Protein AF-A0AAD1DC72-F1 (afdb_monomer)

Organism: Helicobacter pylori (NCBI:txid210)

Solvent-accessible surface area (backbone atoms only — not comparable to full-atom values): 17131 Å² total; per-residue (Å²): 132,67,67,71,58,66,76,65,56,56,47,54,34,38,34,21,62,34,63,67,56,42,53,51,56,57,68,73,48,76,92,75,86,78,77,54,66,43,28,44,69,59,45,54,65,66,39,38,43,56,87,93,45,41,77,58,51,72,72,56,49,53,51,52,47,54,52,43,51,52,54,47,50,72,75,40,48,84,73,45,66,87,63,53,75,74,47,99,43,75,63,37,46,51,55,50,48,51,53,51,49,53,52,41,45,50,30,29,35,58,69,48,59,76,79,62,50,70,78,37,82,92,35,63,92,40,52,72,46,50,54,51,51,50,54,52,50,55,52,39,53,50,53,31,55,78,72,39,37,38,56,73,62,71,60,69,83,64,43,72,44,65,75,67,55,74,63,39,58,31,35,43,37,40,53,64,89,82,79,46,54,44,56,50,56,54,49,58,60,45,40,76,77,41,52,38,36,38,34,38,71,34,34,95,85,52,48,81,79,49,50,88,55,79,58,93,75,62,62,47,22,37,36,34,26,36,62,78,80,55,40,80,75,45,79,45,76,60,83,76,85,80,83,84,86,86,83,89,67,98,45,70,70,57,47,52,51,51,51,54,51,52,50,51,62,42,48,78,67,75,46,65,71,87,79,61,85,87,87,68,98,46,77,85,71,60,91,122

Sequence (288 aa):
MNLEKLFLEKTPLFVFSSTRRLKHFYLEQGEGFLPSAMSMGSFFEQAFYIPNKKKIPNSARLILMIDTIKAIAKEKKSILEGLLLFENSFLGYLESTSFLFDLFDELSSACIKLNELSFKDIYLDYEKHLEVLEMIYDRYIKKLEELGFYDKIMQKKPTILKEFFEHFSSIEWHLDGFMSVFERQCLLEVAELVPITLHLSCDKYNQKFLEFLNLKLETDCDYSIDFKTQKILSQTSKRQKIEPKLYANSSYLKQGALVLQTIEEYLQKDNDPNKMAIITPNADFLPF

Foldseek 3Di:
DPVVVVQVDFAAEEEAQDPVVVVVQQVPDDDDDDGHYDYPVVCCVPFWDDPQAAADDPVRLLVLLLVLVVVCCVVPVVLCVPLAQDDPDPVSSVVRSVVLCVVLVQCLLQVHDLVNVCPDPVCVVPVSSSVVSVSSLVSSVVVCVVVRHDYSSVSDQIDTPLVVPVRHQAYEYEDDDAHTPNRLVVVLVVCVRHWYKYKYAAAPPCPVRCCVLVDDDDHQWIFIAGSNVSHTPDIGHRPDDDDDDDDDDPDLVVVVVVVVVVLVVCVVVVHDPVPDDDDDPDPVSPPD

Radius of gyration: 24.3 Å; Cα contacts (8 Å, |Δi|>4): 298; chains: 1; bounding box: 69×43×62 Å

Nearest PDB structures (foldseek):
  3nbb-assembly1_A  TM=3.254E-01  e=6.421E-01  Ogataea angusta
  3t0u-assembly1_B  TM=3.396E-01  e=1.100E+00  Ogataea angusta
  4kff-assembly1_A  TM=3.030E-01  e=1.883E+00  Ogataea angusta
  6zhu-assembly4_G  TM=2.514E-01  e=1.397E+00  Saccharomyces cerevisiae

pLDDT: mean 87.96, std 10.71, range [47.38, 98.56]

Mean predicted aligned error: 7.39 Å

Secondary structure (DSSP, 8-state):
--HHHHHHSPEEEEEESSHHHHHHHHHT--SSPPP-EEEHHHHHHHHEE-TT-EEPPHHHHHHHHHHHHHHHHHH-HHHHTTTS---SSHHHHHHHHHHHHHHHHHHHHHT--GGGSTTSGGGGGGHHHHHHHHHHHHHHHHHHHHTTEE-GGG-PPPEE-HHHHTTEEEEEEEE-S---HHHHHHHHHHTTTS-EEEEEEE-TTTGGGGGGG---PPSSEEEEEETTTTEEEEEEE------PPP---SSHHHHHHHHHHHHHHHHTTT--GGG-----SSGGG---

Structure (mmCIF, N/CA/C/O backbone):
data_AF-A0AAD1DC72-F1
#
_entry.id   AF-A0AAD1DC72-F1
#
loop_
_atom_site.group_PDB
_atom_site.id
_atom_site.type_symbol
_atom_site.label_atom_id
_atom_site.label_alt_id
_atom_site.label_comp_id
_atom_site.label_asym_id
_atom_site.label_entity_id
_atom_site.label_seq_id
_atom_site.pdbx_PDB_ins_code
_atom_site.Cartn_x
_atom_site.Cartn_y
_atom_site.Cartn_z
_atom_site.occupancy
_atom_site.B_iso_or_equiv
_atom_site.auth_seq_id
_atom_site.auth_comp_id
_atom_site.auth_asym_id
_atom_site.auth_atom_id
_atom_site.pdbx_PDB_model_num
ATOM 1 N N . MET A 1 1 ? -40.032 -10.285 11.925 1.00 52.41 1 MET A N 1
ATOM 2 C CA . MET A 1 1 ? -38.933 -9.591 11.223 1.00 52.41 1 MET A CA 1
ATOM 3 C C . MET A 1 1 ? -39.044 -9.957 9.751 1.00 52.41 1 MET A C 1
ATOM 5 O O . MET A 1 1 ? -39.082 -11.144 9.463 1.00 52.41 1 MET A O 1
ATOM 9 N N . ASN A 1 2 ? -39.254 -8.989 8.853 1.00 58.78 2 ASN A N 1
ATOM 10 C CA . ASN A 1 2 ? -39.466 -9.287 7.433 1.00 58.78 2 ASN A CA 1
ATOM 11 C C . ASN A 1 2 ? -38.097 -9.497 6.764 1.00 58.78 2 ASN A C 1
ATOM 13 O O . ASN A 1 2 ? -37.350 -8.534 6.608 1.00 58.78 2 ASN A O 1
ATOM 17 N N . LEU A 1 3 ? -37.763 -10.751 6.445 1.00 59.81 3 LEU A N 1
ATOM 18 C CA . LEU A 1 3 ? -36.468 -11.156 5.884 1.00 59.81 3 LEU A CA 1
ATOM 19 C C . LEU A 1 3 ? -36.128 -10.395 4.594 1.00 59.81 3 LEU A C 1
ATOM 21 O O . LEU A 1 3 ? -34.967 -10.085 4.370 1.00 59.81 3 LEU A O 1
ATOM 25 N N . GLU A 1 4 ? -37.126 -10.001 3.799 1.00 60.06 4 GLU A N 1
ATOM 26 C CA . GLU A 1 4 ? -36.916 -9.227 2.568 1.00 60.06 4 GLU A CA 1
ATOM 27 C C . GLU A 1 4 ? -36.324 -7.835 2.826 1.00 60.06 4 GLU A C 1
ATOM 29 O O . GLU A 1 4 ? -35.504 -7.363 2.044 1.00 60.06 4 GLU A O 1
ATOM 34 N N . LYS A 1 5 ? -36.673 -7.183 3.946 1.00 59.44 5 LYS A N 1
ATOM 35 C CA . LYS A 1 5 ? -36.086 -5.880 4.308 1.00 59.44 5 LYS A CA 1
ATOM 36 C C . LYS A 1 5 ? -34.610 -5.993 4.691 1.00 59.44 5 LYS A C 1
ATOM 38 O O . LYS A 1 5 ? -33.852 -5.079 4.400 1.00 59.44 5 LYS A O 1
ATOM 43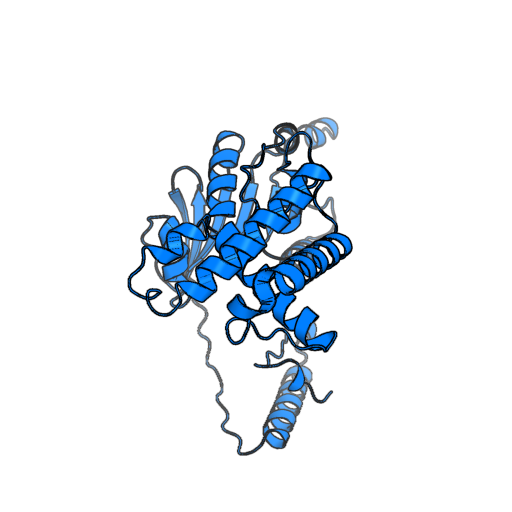 N N . LEU A 1 6 ? -34.209 -7.120 5.281 1.00 61.09 6 LEU A N 1
ATOM 44 C CA . LEU A 1 6 ? -32.819 -7.396 5.661 1.00 61.09 6 LEU A CA 1
ATOM 45 C C . LEU A 1 6 ? -31.890 -7.538 4.447 1.00 61.09 6 LEU A C 1
ATOM 47 O O . LEU A 1 6 ? -30.723 -7.185 4.544 1.00 61.09 6 LEU A O 1
ATOM 51 N N . PHE A 1 7 ? -32.401 -8.010 3.306 1.00 63.59 7 PHE A N 1
ATOM 52 C CA . PHE A 1 7 ? -31.627 -8.107 2.060 1.00 63.59 7 PHE A CA 1
ATOM 53 C C . PHE A 1 7 ? -31.624 -6.813 1.230 1.00 63.59 7 PHE A C 1
ATOM 55 O O . PHE A 1 7 ? -30.862 -6.708 0.272 1.00 63.59 7 PHE A O 1
ATOM 62 N N . LEU A 1 8 ? -32.475 -5.839 1.570 1.00 67.69 8 LEU A N 1
ATOM 63 C CA . LEU A 1 8 ? -32.558 -4.540 0.891 1.00 67.69 8 LEU A CA 1
ATOM 64 C C . LEU A 1 8 ? -31.710 -3.456 1.573 1.00 67.69 8 LEU A C 1
ATOM 66 O O . LEU A 1 8 ? -31.392 -2.445 0.946 1.00 67.69 8 LEU A O 1
ATOM 70 N N . GLU A 1 9 ? -31.353 -3.639 2.845 1.00 81.00 9 GLU A N 1
ATOM 71 C CA . GLU A 1 9 ? -30.481 -2.715 3.567 1.00 81.00 9 GLU A CA 1
ATOM 72 C C . GLU A 1 9 ? -29.027 -2.895 3.120 1.00 81.00 9 GLU A C 1
ATOM 74 O O . GLU A 1 9 ? -28.426 -3.956 3.282 1.00 81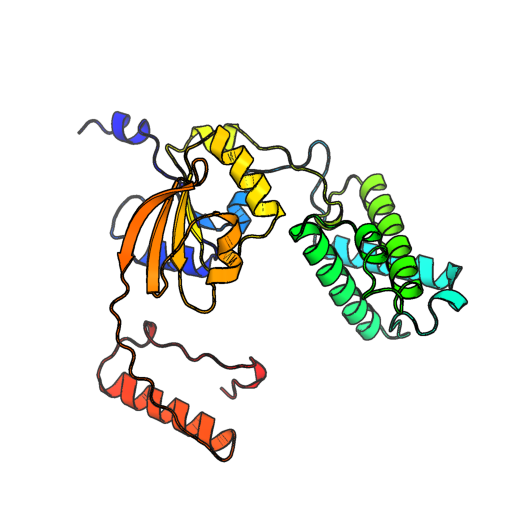.00 9 GLU A O 1
ATOM 79 N N . LYS A 1 10 ? -28.451 -1.832 2.548 1.00 88.25 10 LYS A N 1
ATOM 80 C CA . LYS A 1 10 ? -27.028 -1.811 2.207 1.00 88.25 10 LYS A CA 1
ATOM 81 C C . LYS A 1 10 ? -26.205 -1.850 3.488 1.00 88.25 10 LYS A C 1
ATOM 83 O O . LYS A 1 10 ? -26.438 -1.059 4.400 1.00 88.25 10 LYS A O 1
ATOM 88 N N . THR A 1 11 ? -25.215 -2.730 3.519 1.00 92.31 11 THR A N 1
ATOM 89 C CA . THR A 1 11 ? -24.267 -2.850 4.628 1.00 92.31 11 THR A CA 1
ATOM 90 C C . THR A 1 11 ? -22.949 -2.147 4.300 1.00 92.31 11 THR A C 1
ATOM 92 O O . THR A 1 11 ? -22.631 -1.968 3.118 1.00 92.31 11 THR A O 1
ATOM 95 N N . PRO A 1 12 ? -22.144 -1.777 5.308 1.00 96.62 12 PRO A N 1
ATOM 96 C CA . PRO A 1 12 ? -20.793 -1.283 5.074 1.00 96.62 12 PRO A CA 1
ATOM 97 C C . PRO A 1 12 ? -19.890 -2.354 4.446 1.00 96.62 12 PRO A C 1
ATOM 99 O O . PRO A 1 12 ? -20.050 -3.551 4.702 1.00 96.62 12 PRO A O 1
ATOM 102 N N . LEU A 1 13 ? -18.910 -1.904 3.661 1.00 97.88 13 LEU A N 1
ATOM 103 C CA . LEU A 1 13 ? -17.768 -2.710 3.238 1.00 97.88 13 LEU A CA 1
ATOM 104 C C . LEU A 1 13 ? -16.580 -2.444 4.165 1.00 97.88 13 LEU A C 1
ATOM 106 O O . LEU A 1 13 ? -16.096 -1.317 4.233 1.00 97.88 13 LEU A O 1
ATOM 110 N N . PHE A 1 14 ? -16.056 -3.481 4.812 1.00 98.00 14 PHE A N 1
ATOM 111 C CA . PHE A 1 14 ? -14.836 -3.377 5.613 1.00 98.00 14 PHE A CA 1
ATOM 112 C C . PHE A 1 14 ? -13.602 -3.679 4.758 1.00 98.00 14 PHE A C 1
ATOM 114 O O . PHE A 1 14 ? -13.493 -4.746 4.149 1.00 98.00 14 PHE A O 1
ATOM 121 N N . VAL A 1 15 ? -12.643 -2.758 4.717 1.00 97.88 15 VAL A N 1
ATOM 122 C CA . VAL A 1 15 ? -11.402 -2.918 3.949 1.00 97.88 15 VAL A CA 1
ATOM 123 C C . VAL A 1 15 ? -10.206 -2.896 4.889 1.00 97.88 15 VAL A C 1
ATOM 125 O O . VAL A 1 15 ? -10.045 -1.960 5.664 1.00 97.88 15 VAL A O 1
ATOM 128 N N . PHE A 1 16 ? -9.348 -3.914 4.810 1.00 97.06 16 PHE A N 1
ATOM 129 C CA . PHE A 1 16 ? -8.190 -4.076 5.697 1.00 97.06 16 PHE A CA 1
ATOM 130 C C . PHE A 1 16 ? -6.866 -4.076 4.930 1.00 97.06 16 PHE A C 1
ATOM 132 O O . PHE A 1 16 ? -6.773 -4.688 3.863 1.00 97.06 16 PHE A O 1
ATOM 139 N N . SER A 1 17 ? -5.805 -3.492 5.504 1.00 92.94 17 SER A N 1
ATOM 140 C CA . SER A 1 17 ? -4.470 -3.417 4.868 1.00 92.94 17 SER A CA 1
ATOM 141 C C . SER A 1 17 ? -3.890 -4.764 4.458 1.00 92.94 17 SER A C 1
ATOM 143 O O . SER A 1 17 ? -3.106 -4.848 3.517 1.00 92.94 17 SER A O 1
ATOM 145 N N . SER A 1 18 ? -4.246 -5.840 5.163 1.00 90.25 18 SER A N 1
ATOM 146 C CA . SER A 1 18 ? -3.714 -7.168 4.881 1.00 90.25 18 SER A CA 1
ATOM 147 C C . SER A 1 18 ? -4.774 -8.252 4.992 1.00 90.25 18 SER A C 1
ATOM 149 O O . SER A 1 18 ? -5.672 -8.205 5.835 1.00 90.25 18 SER A O 1
ATOM 151 N N . THR A 1 19 ? -4.592 -9.313 4.207 1.00 91.69 19 THR A N 1
ATOM 152 C CA . THR A 1 19 ? -5.385 -10.545 4.312 1.00 91.69 19 THR A CA 1
ATOM 153 C C . THR A 1 19 ? -5.285 -11.168 5.706 1.00 91.69 19 THR A C 1
ATOM 155 O O . THR A 1 19 ? -6.228 -11.801 6.169 1.00 91.69 19 THR A O 1
ATOM 158 N N . ARG A 1 20 ? -4.160 -10.974 6.410 1.00 89.44 20 ARG A N 1
ATOM 159 C CA . ARG A 1 20 ? -3.990 -11.425 7.797 1.00 89.44 20 ARG A CA 1
ATOM 160 C C . ARG A 1 20 ? -4.977 -10.726 8.733 1.00 89.44 20 ARG A C 1
ATOM 162 O O . ARG A 1 20 ? -5.653 -11.404 9.501 1.00 89.44 20 ARG A O 1
ATOM 169 N N . ARG A 1 21 ? -5.093 -9.395 8.647 1.00 90.81 21 ARG A N 1
ATOM 170 C CA . ARG A 1 21 ? -6.047 -8.633 9.466 1.00 90.81 21 ARG A CA 1
ATOM 171 C C . ARG A 1 21 ? -7.493 -8.962 9.095 1.00 90.81 21 ARG A C 1
ATOM 173 O O . ARG A 1 21 ? -8.292 -9.165 9.999 1.00 90.81 21 ARG A O 1
ATOM 180 N N . LEU A 1 22 ? -7.791 -9.123 7.803 1.00 93.81 22 LEU A N 1
ATOM 181 C CA . LEU A 1 22 ? -9.100 -9.586 7.324 1.00 93.81 22 LEU A CA 1
ATOM 182 C C . LEU A 1 22 ? -9.499 -10.940 7.935 1.00 93.81 22 LEU A C 1
ATOM 184 O O . LEU A 1 22 ? -10.611 -11.099 8.424 1.00 93.81 22 LEU A O 1
ATOM 188 N N . LYS A 1 23 ? -8.586 -11.920 7.939 1.00 91.62 23 LYS A N 1
ATOM 189 C CA . LYS A 1 23 ? -8.836 -13.227 8.568 1.00 91.62 23 LYS A CA 1
ATOM 190 C C . LYS A 1 23 ? -9.106 -13.087 10.064 1.00 91.62 23 LYS A C 1
ATOM 192 O O . LYS A 1 23 ? -10.034 -13.707 10.561 1.00 91.62 23 LYS A O 1
ATOM 197 N N . HIS A 1 24 ? -8.326 -12.260 10.761 1.00 89.94 24 HIS A N 1
ATOM 198 C CA . HIS A 1 24 ? -8.550 -11.991 12.181 1.00 89.94 24 HIS A CA 1
ATOM 199 C C . HIS A 1 24 ? -9.923 -11.360 12.435 1.00 89.94 24 HIS A C 1
ATOM 201 O O . HIS A 1 24 ? -10.633 -11.807 13.324 1.00 89.94 24 HIS A O 1
ATOM 207 N N . PHE A 1 25 ? -10.323 -10.379 11.621 1.00 93.31 25 PHE A N 1
ATOM 208 C CA . PHE A 1 25 ? -11.646 -9.764 11.706 1.00 93.31 25 PHE A CA 1
ATOM 209 C C . PHE A 1 25 ? -12.765 -10.803 11.590 1.00 93.31 25 PHE A C 1
ATOM 211 O O . PHE A 1 25 ? -13.706 -10.762 12.376 1.00 93.31 25 PHE A O 1
ATOM 218 N N . TYR A 1 26 ? -12.645 -11.763 10.665 1.00 92.81 26 TYR A N 1
ATOM 219 C CA . TYR A 1 26 ? -13.619 -12.848 10.534 1.00 92.81 26 TYR A CA 1
ATOM 220 C C . TYR A 1 26 ? -13.613 -13.826 11.716 1.00 92.81 26 TYR A C 1
ATOM 222 O O . TYR A 1 26 ? -14.677 -14.311 12.079 1.00 92.81 26 TYR A O 1
ATOM 230 N N . LEU A 1 27 ? -12.459 -14.094 12.336 1.00 89.06 27 LEU A N 1
ATOM 231 C CA . LEU A 1 27 ? -12.376 -14.931 13.544 1.00 89.06 27 LEU A CA 1
ATOM 232 C C . LEU A 1 27 ? -13.018 -14.270 14.771 1.00 89.06 27 LEU A C 1
ATOM 234 O O . LEU A 1 27 ? -13.467 -14.967 15.673 1.00 89.06 27 LEU A O 1
ATOM 238 N N . GLU A 1 28 ? -13.050 -12.938 14.810 1.00 89.00 28 GLU A N 1
ATOM 239 C CA . GLU A 1 28 ? -13.737 -12.167 15.853 1.00 89.00 28 GLU A CA 1
ATOM 240 C C . GLU A 1 28 ? -15.263 -12.154 15.662 1.00 89.00 28 GLU A C 1
ATOM 242 O O . GLU A 1 28 ? -15.986 -11.756 16.577 1.00 89.00 28 GLU A O 1
ATOM 247 N N . GLN A 1 29 ? -15.765 -12.587 14.499 1.00 88.94 29 GLN A N 1
ATOM 248 C CA . GLN A 1 29 ? -17.202 -12.698 14.263 1.00 88.94 29 GLN A CA 1
ATOM 249 C C . GLN A 1 29 ? -17.753 -13.979 14.896 1.00 88.94 29 GLN A C 1
ATOM 251 O O . GLN A 1 29 ? -17.135 -15.041 14.845 1.00 88.94 29 GLN A O 1
ATOM 256 N N . GLY A 1 30 ? -18.940 -13.869 15.491 1.00 81.31 30 GLY A N 1
ATOM 257 C CA . GLY A 1 30 ? -19.685 -15.015 16.006 1.00 81.31 30 GLY A CA 1
ATOM 258 C C . GLY A 1 30 ? -20.428 -15.779 14.908 1.00 81.31 30 GLY A C 1
ATOM 259 O O . GLY A 1 30 ? -20.173 -15.628 13.714 1.00 81.31 30 GLY A O 1
ATOM 260 N N . GLU A 1 31 ? -21.399 -16.590 15.319 1.00 81.69 31 GLU A N 1
ATOM 261 C CA . GLU A 1 31 ? -22.286 -17.288 14.388 1.00 81.69 31 GLU A CA 1
ATOM 262 C C . GLU A 1 31 ? -23.207 -16.302 13.648 1.00 81.69 31 GLU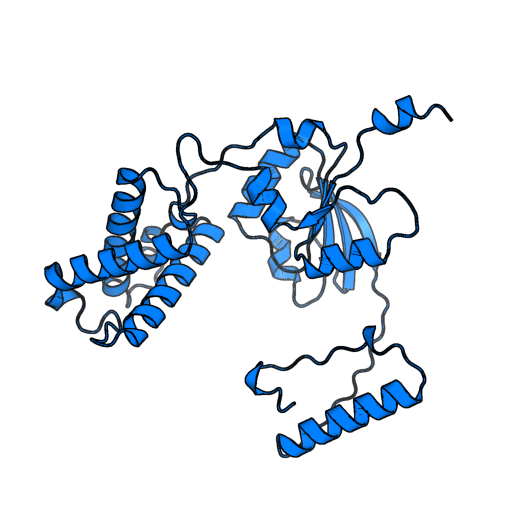 A C 1
ATOM 264 O O . GLU A 1 31 ? -23.807 -15.416 14.259 1.00 81.69 31 GLU A O 1
ATOM 269 N N . GLY A 1 32 ? -23.349 -16.464 12.329 1.00 83.19 32 GLY A N 1
ATOM 270 C CA . GLY A 1 32 ? -24.248 -15.647 11.511 1.00 83.19 32 GLY A CA 1
ATOM 271 C C . GLY A 1 32 ? -23.728 -15.381 10.100 1.00 83.19 32 GLY A C 1
ATOM 272 O O . GLY A 1 32 ? -22.774 -16.005 9.635 1.00 83.19 32 GLY A O 1
ATOM 273 N N . PHE A 1 33 ? -24.381 -14.445 9.405 1.00 83.81 33 PHE A N 1
ATOM 274 C CA . PHE A 1 33 ? -23.896 -13.944 8.120 1.00 83.81 33 PHE A CA 1
ATOM 275 C C . PHE A 1 33 ? -22.654 -13.084 8.334 1.00 83.81 33 PHE A C 1
ATOM 277 O O . PHE A 1 33 ? -22.661 -12.159 9.146 1.00 83.81 33 PHE A O 1
ATOM 284 N N . LEU A 1 34 ? -21.595 -13.386 7.587 1.00 89.50 34 LEU A N 1
ATOM 285 C CA . LEU A 1 34 ? -20.355 -12.630 7.672 1.00 89.50 34 LEU A CA 1
ATOM 286 C C . LEU A 1 34 ? -20.525 -11.237 7.045 1.00 89.50 34 LEU A C 1
ATOM 288 O O . LEU A 1 34 ? -21.143 -11.124 5.981 1.00 89.50 34 LEU A O 1
ATOM 292 N N . PRO A 1 35 ? -19.952 -10.186 7.658 1.00 91.88 35 PRO A N 1
ATOM 293 C CA . PRO A 1 35 ? -19.914 -8.860 7.055 1.00 91.88 35 PRO A CA 1
ATOM 294 C C . PRO A 1 35 ? -19.182 -8.875 5.710 1.00 91.88 35 PRO A C 1
ATOM 296 O O . PRO A 1 35 ? -18.248 -9.652 5.509 1.00 91.88 35 PRO A O 1
ATOM 299 N N . SER A 1 36 ? -19.554 -7.967 4.808 1.00 94.69 36 SER A N 1
ATOM 300 C CA . SER A 1 36 ? -18.794 -7.759 3.573 1.00 94.69 36 SER A CA 1
ATOM 301 C C . SER A 1 36 ? -17.424 -7.183 3.912 1.00 94.69 36 SER A C 1
ATOM 303 O O . SER A 1 36 ? -17.332 -6.041 4.363 1.00 94.69 36 SER A O 1
ATOM 305 N N . ALA A 1 37 ? -16.357 -7.955 3.702 1.00 96.81 37 ALA A N 1
ATOM 306 C CA . ALA A 1 37 ? -15.002 -7.481 3.950 1.00 96.81 37 ALA A CA 1
ATOM 307 C C . ALA A 1 37 ? -13.970 -8.006 2.946 1.00 96.81 37 ALA A C 1
ATOM 309 O O . ALA A 1 37 ? -14.066 -9.133 2.452 1.00 96.81 37 ALA A O 1
ATOM 310 N N . MET A 1 38 ? -12.944 -7.197 2.672 1.00 97.12 38 MET A N 1
ATOM 311 C CA . MET A 1 38 ? -11.847 -7.554 1.770 1.00 97.12 38 MET A CA 1
ATOM 312 C C . MET A 1 38 ? -10.511 -6.901 2.145 1.00 97.12 38 MET A C 1
ATOM 314 O O . MET A 1 38 ? -10.428 -6.036 3.015 1.00 97.12 38 MET A O 1
ATOM 318 N N . SER A 1 39 ? -9.435 -7.346 1.493 1.00 96.62 39 SER A N 1
ATOM 319 C CA . SER A 1 39 ? -8.127 -6.690 1.598 1.00 96.62 39 SER A CA 1
ATOM 320 C C . SER A 1 39 ? -8.065 -5.433 0.723 1.00 96.62 39 SER A C 1
ATOM 322 O O . SER A 1 39 ? -8.761 -5.366 -0.291 1.00 96.62 39 SER A O 1
ATOM 324 N N . MET A 1 40 ? -7.183 -4.482 1.048 1.00 95.19 40 MET A N 1
ATOM 325 C CA . MET A 1 40 ? -6.913 -3.313 0.193 1.00 95.19 40 MET A CA 1
ATOM 326 C C . MET A 1 40 ? -6.509 -3.718 -1.230 1.00 95.19 40 MET A C 1
ATOM 328 O O . MET A 1 40 ? -7.016 -3.154 -2.194 1.00 95.19 40 MET A O 1
ATOM 332 N N . GLY A 1 41 ? -5.658 -4.740 -1.382 1.00 92.81 41 GLY A N 1
ATOM 333 C CA . GLY A 1 41 ? -5.270 -5.244 -2.703 1.00 92.81 41 GLY A CA 1
ATOM 334 C C . GLY A 1 41 ? -6.476 -5.715 -3.521 1.00 92.81 41 GLY A C 1
ATOM 335 O O . GLY A 1 41 ? -6.649 -5.300 -4.662 1.00 92.81 41 GLY A O 1
ATOM 336 N N . SER A 1 42 ? -7.361 -6.510 -2.910 1.00 95.56 42 SER A N 1
ATOM 337 C CA . SER A 1 42 ? -8.604 -6.960 -3.553 1.00 95.56 42 SER A CA 1
ATOM 338 C C . SER A 1 42 ? -9.547 -5.804 -3.878 1.00 95.56 42 SER A C 1
ATOM 340 O O . SER A 1 42 ? -10.186 -5.827 -4.925 1.00 95.56 42 SER A O 1
ATOM 342 N N . PHE A 1 43 ? -9.616 -4.797 -3.004 1.00 97.19 43 PHE A N 1
ATOM 343 C CA . PHE A 1 43 ? -10.404 -3.594 -3.238 1.00 97.19 43 PHE A CA 1
ATOM 344 C C . PHE A 1 43 ? -9.933 -2.876 -4.500 1.00 97.19 43 PHE A C 1
ATOM 346 O O . PHE A 1 43 ? -10.734 -2.654 -5.402 1.00 97.19 43 PHE A O 1
ATOM 353 N N . PHE A 1 44 ? -8.634 -2.585 -4.620 1.00 95.12 44 PHE A N 1
ATOM 354 C CA . PHE A 1 44 ? -8.109 -1.899 -5.801 1.00 95.12 44 PHE A CA 1
ATOM 355 C C . PHE A 1 44 ? -8.262 -2.718 -7.088 1.00 95.12 44 PHE A C 1
ATOM 357 O O . PHE A 1 44 ? -8.502 -2.145 -8.146 1.00 95.12 44 PHE A O 1
ATOM 364 N N . GLU A 1 45 ? -8.167 -4.046 -7.017 1.00 93.31 45 GLU A N 1
ATOM 365 C CA . GLU A 1 45 ? -8.372 -4.914 -8.183 1.00 93.31 45 GLU A CA 1
ATOM 366 C C . GLU A 1 45 ? -9.829 -4.983 -8.659 1.00 93.31 45 GLU A C 1
ATOM 368 O O . GLU A 1 45 ? -10.058 -5.178 -9.851 1.00 93.31 45 GLU A O 1
ATOM 373 N N . GLN A 1 46 ? -10.804 -4.835 -7.758 1.00 95.00 46 GLN A N 1
ATOM 374 C CA . GLN A 1 46 ? -12.233 -4.914 -8.090 1.00 95.00 46 GLN A CA 1
ATOM 375 C C . GLN A 1 46 ? -12.854 -3.546 -8.385 1.00 95.00 46 GLN A C 1
ATOM 377 O O . GLN A 1 46 ? -13.715 -3.434 -9.254 1.00 95.00 46 GLN A O 1
ATOM 382 N N . ALA A 1 47 ? -12.418 -2.504 -7.677 1.00 96.62 47 ALA A N 1
ATOM 383 C CA . ALA A 1 47 ? -12.980 -1.163 -7.788 1.00 96.62 47 ALA A CA 1
ATOM 384 C C . ALA A 1 47 ? -12.428 -0.363 -8.977 1.00 96.62 47 ALA A C 1
ATOM 386 O O . ALA A 1 47 ? -13.032 0.636 -9.371 1.00 96.62 47 ALA A O 1
ATOM 387 N N . PHE A 1 48 ? -11.291 -0.770 -9.548 1.00 96.50 48 PHE A N 1
ATOM 388 C CA . PHE A 1 48 ? -10.581 0.005 -10.561 1.00 96.50 48 PHE A CA 1
ATOM 389 C C . PHE A 1 48 ? -10.175 -0.845 -11.760 1.00 96.50 48 PHE A C 1
ATOM 391 O O . PHE A 1 48 ? -9.768 -1.997 -11.631 1.00 96.50 48 PHE A O 1
ATOM 398 N N . TYR A 1 49 ? -10.217 -0.245 -12.948 1.00 95.38 49 TYR A N 1
ATOM 399 C CA . TYR A 1 49 ? -9.772 -0.886 -14.182 1.00 95.38 49 TYR A CA 1
ATOM 400 C C . TYR A 1 49 ? -9.135 0.116 -15.149 1.00 95.38 49 TYR A C 1
ATOM 402 O O . TYR A 1 49 ? -9.352 1.324 -15.062 1.00 95.38 49 TYR A O 1
ATOM 410 N N . ILE A 1 50 ? -8.346 -0.389 -16.101 1.00 95.56 50 ILE A N 1
ATOM 411 C CA . ILE A 1 50 ? -7.831 0.407 -17.222 1.00 95.56 50 ILE A CA 1
ATOM 412 C C . ILE A 1 50 ? -8.656 0.079 -18.471 1.00 95.56 50 ILE A C 1
ATOM 414 O O . ILE A 1 50 ? -8.634 -1.072 -18.919 1.00 95.56 50 ILE A O 1
ATOM 418 N N . PRO A 1 51 ? -9.364 1.054 -19.069 1.00 93.81 51 PRO A N 1
ATOM 419 C CA . PRO A 1 51 ? -10.134 0.820 -20.285 1.00 93.81 51 PRO A CA 1
ATOM 420 C C . PRO A 1 51 ? -9.278 0.241 -21.418 1.00 93.81 51 PRO A C 1
ATOM 422 O O . PRO A 1 51 ? -8.172 0.713 -21.686 1.00 93.81 51 PRO A O 1
ATOM 425 N N . ASN A 1 52 ? -9.815 -0.764 -22.118 1.00 93.19 52 ASN A N 1
ATOM 426 C CA . ASN A 1 52 ? -9.213 -1.381 -23.309 1.00 93.19 52 ASN A CA 1
ATOM 427 C C . ASN A 1 52 ? -7.812 -1.994 -23.106 1.00 93.19 52 ASN A C 1
ATOM 429 O O . ASN A 1 52 ? -7.068 -2.165 -24.073 1.00 93.19 52 ASN A O 1
ATOM 433 N N . LYS A 1 53 ? -7.429 -2.329 -21.869 1.00 94.44 53 LYS A N 1
ATOM 434 C CA . LYS A 1 53 ? -6.134 -2.949 -21.554 1.00 94.44 53 LYS A CA 1
ATOM 435 C C . LYS A 1 53 ? -6.306 -4.133 -20.610 1.00 94.44 53 LYS A C 1
ATOM 437 O O . LYS A 1 53 ? -7.255 -4.197 -19.834 1.00 94.44 53 LYS A O 1
ATOM 442 N N . LYS A 1 54 ? -5.360 -5.070 -20.661 1.00 94.25 54 LYS A N 1
ATOM 443 C CA . LYS A 1 54 ? -5.286 -6.212 -19.736 1.00 94.25 54 LYS A CA 1
ATOM 444 C C . LYS A 1 54 ? -4.119 -6.021 -18.775 1.00 94.25 54 LYS A C 1
ATOM 446 O O . LYS A 1 54 ? -3.028 -5.692 -19.227 1.00 94.25 54 LYS A O 1
ATOM 451 N N . LYS A 1 55 ? -4.314 -6.258 -17.476 1.00 94.56 55 LYS A N 1
ATOM 452 C CA . LYS A 1 55 ? -3.202 -6.289 -16.510 1.00 94.56 55 LYS A CA 1
ATOM 453 C C . LYS A 1 55 ? -2.202 -7.369 -16.937 1.00 94.56 55 LYS A C 1
ATOM 455 O O . LYS A 1 55 ? -2.606 -8.494 -17.236 1.00 94.56 55 LYS A O 1
ATOM 460 N N . ILE A 1 56 ? -0.920 -7.024 -17.009 1.00 95.69 56 ILE A N 1
ATOM 461 C CA . ILE A 1 56 ? 0.123 -7.973 -17.391 1.00 95.69 56 ILE A CA 1
ATOM 462 C C . ILE A 1 56 ? 0.299 -9.053 -16.305 1.00 95.69 56 ILE A C 1
ATOM 464 O O . ILE A 1 56 ? 0.397 -8.717 -15.123 1.00 95.69 56 ILE A O 1
ATOM 468 N N . PRO A 1 57 ? 0.358 -10.350 -16.662 1.00 94.25 57 PRO A N 1
ATOM 469 C CA . PRO A 1 57 ? 0.724 -11.401 -15.714 1.00 94.25 57 PRO A CA 1
ATOM 470 C C . PRO A 1 57 ? 2.176 -11.263 -15.237 1.00 94.25 57 PRO A C 1
ATOM 472 O O . PRO A 1 57 ? 3.058 -10.985 -16.045 1.00 94.25 57 PRO A O 1
ATOM 475 N N . ASN A 1 58 ? 2.458 -11.550 -13.961 1.00 89.81 58 ASN A N 1
ATOM 476 C CA . ASN A 1 58 ? 3.806 -11.410 -13.378 1.00 89.81 58 ASN A CA 1
ATOM 477 C C . ASN A 1 58 ? 4.900 -12.182 -14.143 1.00 89.81 58 ASN A C 1
ATOM 479 O O . ASN A 1 58 ? 6.019 -11.697 -14.285 1.00 89.81 58 ASN A O 1
ATOM 483 N N . SER A 1 59 ? 4.582 -13.364 -14.679 1.00 89.69 59 SER A N 1
ATOM 484 C CA . SER A 1 59 ? 5.521 -14.142 -15.497 1.00 89.69 59 SER A CA 1
ATOM 485 C C . SER A 1 59 ? 5.864 -13.437 -16.813 1.00 89.69 59 SER A C 1
ATOM 487 O O . SER A 1 59 ? 7.034 -13.333 -17.174 1.00 89.69 59 SER A O 1
ATOM 489 N N . ALA A 1 60 ? 4.858 -12.901 -17.510 1.00 92.88 60 ALA A N 1
ATOM 490 C CA . ALA A 1 60 ? 5.047 -12.142 -18.743 1.00 92.88 60 ALA A CA 1
ATOM 491 C C . ALA A 1 60 ? 5.762 -10.808 -18.481 1.00 92.88 60 ALA A C 1
ATOM 493 O O . ALA A 1 60 ? 6.640 -10.428 -19.250 1.00 92.88 60 ALA A O 1
ATOM 494 N N . ARG A 1 61 ? 5.433 -10.143 -17.367 1.00 93.75 61 ARG A N 1
ATOM 495 C CA . ARG A 1 61 ? 6.077 -8.915 -16.885 1.00 93.75 61 ARG A CA 1
ATOM 496 C C . ARG A 1 61 ? 7.596 -9.081 -16.816 1.00 93.75 61 ARG A C 1
ATOM 498 O O . ARG A 1 61 ? 8.326 -8.321 -17.450 1.00 93.75 61 ARG A O 1
ATOM 505 N N . LEU A 1 62 ? 8.061 -10.128 -16.128 1.00 91.44 62 LEU A N 1
ATOM 506 C CA . LEU A 1 62 ? 9.483 -10.459 -16.006 1.00 91.44 62 LEU A CA 1
ATOM 507 C C . LEU A 1 62 ? 10.140 -10.722 -17.369 1.00 91.44 62 LEU A C 1
ATOM 509 O O . LEU A 1 62 ? 11.193 -10.163 -17.669 1.00 91.44 62 LEU A O 1
ATOM 513 N N . ILE A 1 63 ? 9.506 -11.544 -18.211 1.00 91.31 63 ILE A N 1
ATOM 514 C CA . ILE A 1 63 ? 10.038 -11.911 -19.532 1.00 91.31 63 ILE A CA 1
ATOM 515 C C . ILE A 1 63 ? 10.211 -10.675 -20.422 1.00 91.31 63 ILE A C 1
ATOM 517 O O . ILE A 1 63 ? 11.268 -10.508 -21.029 1.00 91.31 63 ILE A O 1
ATOM 521 N N . LEU A 1 64 ? 9.205 -9.797 -20.482 1.00 93.88 64 LEU A N 1
ATOM 522 C CA . LEU A 1 64 ? 9.259 -8.587 -21.304 1.00 93.88 64 LEU A CA 1
ATOM 523 C C . LEU A 1 64 ? 10.343 -7.617 -20.829 1.00 93.88 64 LEU A C 1
ATOM 525 O O . LEU A 1 64 ? 11.011 -7.007 -21.663 1.00 93.88 64 LEU A O 1
ATOM 529 N N . MET A 1 65 ? 10.546 -7.489 -19.516 1.00 93.12 65 MET A N 1
ATOM 530 C CA . MET A 1 65 ? 11.607 -6.644 -18.965 1.00 93.12 65 MET A CA 1
ATOM 531 C C . MET A 1 65 ? 12.995 -7.193 -19.313 1.00 93.12 65 MET A C 1
ATOM 533 O O . MET A 1 65 ? 13.817 -6.465 -19.867 1.00 93.12 65 MET A O 1
ATOM 537 N N . ILE A 1 66 ? 13.231 -8.492 -19.099 1.00 89.25 66 ILE A N 1
ATOM 538 C CA . ILE A 1 66 ? 14.496 -9.150 -19.471 1.00 89.25 66 ILE A CA 1
ATOM 539 C C . ILE A 1 66 ? 14.771 -8.993 -20.970 1.00 89.25 66 ILE A C 1
ATOM 541 O O . ILE A 1 66 ? 15.893 -8.683 -21.368 1.00 89.25 66 ILE A O 1
ATOM 545 N N . ASP A 1 67 ? 13.760 -9.193 -21.814 1.00 90.19 67 ASP A N 1
ATOM 546 C CA . ASP A 1 67 ? 13.894 -9.035 -23.262 1.00 90.19 67 ASP A CA 1
ATOM 547 C C . ASP A 1 67 ? 14.215 -7.582 -23.657 1.00 90.19 67 ASP A C 1
ATOM 549 O O . ASP A 1 67 ? 15.049 -7.330 -24.526 1.00 90.19 67 ASP A O 1
ATOM 553 N N . THR A 1 68 ? 13.605 -6.598 -22.989 1.00 92.12 68 THR A N 1
ATOM 554 C CA . THR A 1 68 ? 13.922 -5.172 -23.178 1.00 92.12 68 THR A CA 1
ATOM 555 C C . THR A 1 68 ? 15.364 -4.859 -22.810 1.00 92.12 68 THR A C 1
ATOM 557 O O . THR A 1 68 ? 16.079 -4.252 -23.608 1.00 92.12 68 THR A O 1
ATOM 560 N N . ILE A 1 69 ? 15.816 -5.334 -21.652 1.00 87.38 69 ILE A N 1
ATOM 561 C CA . ILE A 1 69 ? 17.191 -5.160 -21.186 1.00 87.38 69 ILE A CA 1
ATOM 562 C C . ILE A 1 69 ? 18.179 -5.794 -22.170 1.00 87.38 69 ILE A C 1
ATOM 564 O O . ILE A 1 69 ? 19.153 -5.156 -22.562 1.00 87.38 69 ILE A O 1
ATOM 568 N N . LYS A 1 70 ? 17.915 -7.024 -22.632 1.00 85.25 70 LYS A N 1
ATOM 569 C CA . LYS A 1 70 ? 18.772 -7.722 -23.604 1.00 85.25 70 LYS A CA 1
ATOM 570 C C . LYS A 1 70 ? 18.888 -6.969 -24.927 1.00 85.25 70 LYS A C 1
ATOM 572 O O . LYS A 1 70 ? 19.988 -6.864 -25.470 1.00 85.25 70 LYS A O 1
ATOM 577 N N . ALA A 1 71 ? 17.776 -6.444 -25.441 1.00 88.44 71 ALA A N 1
ATOM 578 C CA . ALA A 1 71 ? 17.779 -5.650 -26.666 1.00 88.44 71 ALA A CA 1
ATOM 579 C C . ALA A 1 71 ? 18.639 -4.385 -26.507 1.00 88.44 71 ALA A C 1
ATOM 581 O O . ALA A 1 71 ? 19.519 -4.126 -27.328 1.00 88.44 71 ALA A O 1
ATOM 582 N N . ILE A 1 72 ? 18.458 -3.654 -25.402 1.00 87.62 72 ILE A N 1
ATOM 583 C CA . ILE A 1 72 ? 19.248 -2.457 -25.085 1.00 87.62 72 ILE A CA 1
ATOM 584 C C . ILE A 1 72 ? 20.736 -2.800 -24.937 1.00 87.62 72 ILE A C 1
ATOM 586 O O . ILE A 1 72 ? 21.577 -2.131 -25.533 1.00 87.62 72 ILE A O 1
ATOM 590 N N . ALA A 1 73 ? 21.075 -3.867 -24.208 1.00 81.44 73 ALA A N 1
ATOM 591 C CA . ALA A 1 73 ? 22.455 -4.309 -24.001 1.00 81.44 73 ALA A CA 1
ATOM 592 C C . ALA A 1 73 ? 23.177 -4.661 -25.304 1.00 81.44 73 ALA A C 1
ATOM 594 O O . ALA A 1 73 ? 24.364 -4.370 -25.455 1.00 81.44 73 ALA A O 1
ATOM 595 N N . LYS A 1 74 ? 22.458 -5.233 -26.273 1.00 82.25 74 LYS A N 1
ATOM 596 C CA . LYS A 1 74 ? 23.007 -5.526 -27.599 1.00 82.25 74 LYS A CA 1
ATOM 597 C C . LYS A 1 74 ? 23.290 -4.257 -28.410 1.00 82.25 74 LYS A C 1
ATOM 599 O O . LYS A 1 74 ? 24.267 -4.221 -29.151 1.00 82.25 74 LYS A O 1
ATOM 604 N N . GLU A 1 75 ? 22.452 -3.232 -28.283 1.00 84.62 75 GLU A N 1
ATOM 605 C CA . GLU A 1 75 ? 22.554 -1.987 -29.058 1.00 84.62 75 GLU A CA 1
ATOM 606 C C . GLU A 1 75 ? 23.500 -0.949 -28.440 1.00 84.62 75 GLU A C 1
ATOM 608 O O . GLU A 1 75 ? 24.151 -0.194 -29.160 1.00 84.62 75 GLU A O 1
ATOM 613 N N . LYS A 1 76 ? 23.559 -0.882 -27.107 1.00 79.75 76 LYS A N 1
ATOM 614 C CA . LYS A 1 76 ? 24.198 0.198 -26.339 1.00 79.75 76 LYS A CA 1
ATOM 615 C C . LYS A 1 76 ? 25.247 -0.324 -25.358 1.00 79.75 76 LYS A C 1
ATOM 617 O O . LYS A 1 76 ? 25.427 0.243 -24.285 1.00 79.75 76 LYS A O 1
ATOM 622 N N . LYS A 1 77 ? 25.962 -1.391 -25.733 1.00 72.00 77 LYS A N 1
ATOM 623 C CA . LYS A 1 77 ? 26.929 -2.085 -24.866 1.00 72.00 77 LYS A CA 1
ATOM 624 C C . LYS A 1 77 ? 27.892 -1.134 -24.138 1.00 72.00 77 LYS A C 1
ATOM 626 O O . LYS A 1 77 ? 28.039 -1.245 -22.930 1.00 72.00 77 LYS A O 1
ATOM 631 N N . SER A 1 78 ? 28.461 -0.157 -24.845 1.00 69.19 78 SER A N 1
ATOM 632 C CA . SER A 1 78 ? 29.423 0.804 -24.284 1.00 69.19 78 SER A CA 1
ATOM 633 C C . SER A 1 78 ? 28.831 1.790 -23.271 1.00 69.19 78 SER A C 1
ATOM 635 O O . SER A 1 78 ? 29.570 2.334 -22.464 1.00 69.19 78 SER A O 1
ATOM 637 N N . ILE A 1 79 ? 27.524 2.067 -23.333 1.00 67.44 79 ILE A N 1
ATOM 638 C CA . ILE A 1 79 ? 26.852 2.976 -22.389 1.00 67.44 79 ILE A CA 1
ATOM 639 C C . ILE A 1 79 ? 26.555 2.234 -21.087 1.00 67.44 79 ILE A C 1
ATOM 641 O O . ILE A 1 79 ? 26.633 2.817 -20.018 1.00 67.44 79 ILE A O 1
ATOM 645 N N . LEU A 1 80 ? 26.241 0.941 -21.171 1.00 67.75 80 LEU A N 1
ATOM 646 C CA . LEU A 1 80 ? 25.811 0.144 -20.022 1.00 67.75 80 LEU A CA 1
ATOM 647 C C . LEU A 1 80 ? 26.970 -0.429 -19.197 1.00 67.75 80 LEU A C 1
ATOM 649 O O . LEU A 1 80 ? 26.738 -0.887 -18.078 1.00 67.75 80 LEU A O 1
ATOM 653 N N . GLU A 1 81 ? 28.196 -0.419 -19.727 1.00 65.94 81 GLU A N 1
ATOM 654 C CA . GLU A 1 81 ? 29.394 -0.872 -19.015 1.00 65.94 81 GLU A CA 1
ATOM 655 C C . GLU A 1 81 ? 29.602 -0.046 -17.731 1.00 65.94 81 GLU A C 1
ATOM 657 O O . GLU A 1 81 ? 29.937 1.135 -17.772 1.00 65.94 81 GLU A O 1
ATOM 662 N N . GLY A 1 82 ? 29.376 -0.681 -16.575 1.00 63.25 82 GLY A N 1
ATOM 663 C CA . GLY A 1 82 ? 29.563 -0.083 -15.248 1.00 63.25 82 GLY A CA 1
ATOM 664 C C . GLY A 1 82 ? 28.359 0.672 -14.670 1.00 63.25 82 GLY A C 1
ATOM 665 O O . GLY A 1 82 ? 28.417 1.049 -13.504 1.00 63.25 82 GLY A O 1
ATOM 666 N N . LEU A 1 83 ? 27.267 0.866 -15.425 1.00 65.56 83 LEU A N 1
ATOM 667 C CA . LEU A 1 83 ? 26.067 1.575 -14.934 1.00 65.56 83 LEU A CA 1
ATOM 668 C C . LEU A 1 83 ? 24.996 0.650 -14.351 1.00 65.56 83 LEU A C 1
ATOM 670 O O . LEU A 1 83 ? 24.206 1.053 -13.499 1.00 65.56 83 LEU A O 1
ATOM 674 N N . LEU A 1 84 ? 24.953 -0.591 -14.815 1.00 64.31 84 LEU A N 1
ATOM 675 C CA . LEU A 1 84 ? 24.063 -1.622 -14.302 1.00 64.31 84 LEU A CA 1
ATOM 676 C C . LEU A 1 84 ? 24.870 -2.911 -14.160 1.00 64.31 84 LEU A C 1
ATOM 678 O O . LEU A 1 84 ? 25.741 -3.200 -14.984 1.00 64.31 84 LEU A O 1
ATOM 682 N N . LEU A 1 85 ? 24.585 -3.680 -13.108 1.00 61.41 85 LEU A N 1
ATOM 683 C CA . LEU A 1 85 ? 25.194 -4.985 -12.839 1.00 61.41 85 LEU A CA 1
ATOM 684 C C . LEU A 1 85 ? 24.629 -6.036 -13.809 1.00 61.41 85 LEU A C 1
ATOM 686 O O . LEU A 1 85 ? 23.966 -6.993 -13.424 1.00 61.41 85 LEU A O 1
ATOM 690 N N . PHE A 1 86 ? 24.855 -5.847 -15.108 1.00 61.28 86 PHE A N 1
ATOM 691 C CA . PHE A 1 86 ? 24.475 -6.826 -16.116 1.00 61.28 86 PHE A CA 1
ATOM 692 C C . PHE A 1 86 ? 25.532 -7.915 -16.183 1.00 61.28 86 PHE A C 1
ATOM 694 O O . PHE A 1 86 ? 26.487 -7.848 -16.958 1.00 61.28 86 PHE A O 1
ATOM 701 N N . GLU A 1 87 ? 25.367 -8.932 -15.353 1.00 57.12 87 GLU A N 1
ATOM 702 C CA . GLU A 1 87 ? 26.187 -10.124 -15.469 1.00 57.12 87 GLU A CA 1
ATOM 703 C C . GLU A 1 87 ? 25.765 -10.955 -16.684 1.00 57.12 87 GLU A C 1
ATOM 705 O O . GLU A 1 87 ? 24.593 -11.030 -17.045 1.00 57.12 87 GLU A O 1
ATOM 710 N N . ASN A 1 88 ? 26.710 -11.692 -17.271 1.00 60.56 88 ASN A N 1
ATOM 711 C CA . ASN A 1 88 ? 26.392 -12.732 -18.258 1.00 60.56 88 ASN A CA 1
ATOM 712 C C . ASN A 1 88 ? 25.650 -13.938 -17.628 1.00 60.56 88 ASN A C 1
ATOM 714 O O . ASN A 1 88 ? 25.399 -14.934 -18.308 1.00 60.56 88 ASN A O 1
ATOM 718 N N . SER A 1 89 ? 25.340 -13.875 -16.327 1.00 67.75 89 SER A N 1
ATOM 719 C CA . SER A 1 89 ? 24.679 -14.911 -15.539 1.00 67.75 89 SER A CA 1
ATOM 720 C C . SER A 1 89 ? 23.164 -14.665 -15.488 1.00 67.75 89 SER A C 1
ATOM 722 O O . SER A 1 89 ? 22.697 -13.535 -15.380 1.00 67.75 89 SER A O 1
ATOM 724 N N . PHE A 1 90 ? 22.361 -15.733 -15.550 1.00 63.16 90 PHE A N 1
ATOM 725 C CA . PHE A 1 90 ? 20.900 -15.628 -15.416 1.00 63.16 90 PHE A CA 1
ATOM 726 C C . PHE A 1 90 ? 20.478 -15.023 -14.066 1.00 63.16 90 PHE A C 1
ATOM 728 O O . PHE A 1 90 ? 19.504 -14.278 -14.013 1.00 63.16 90 PHE A O 1
ATOM 735 N N . LEU A 1 91 ? 21.226 -15.311 -12.997 1.00 66.19 91 LEU A N 1
ATOM 736 C CA . LEU A 1 91 ? 20.942 -14.807 -11.653 1.00 66.19 91 LEU A CA 1
ATOM 737 C C . LEU A 1 91 ? 21.159 -13.293 -11.552 1.00 66.19 91 LEU A C 1
ATOM 739 O O . LEU A 1 91 ? 20.248 -12.602 -11.110 1.00 66.19 91 LEU A O 1
ATOM 743 N N . GLY A 1 92 ? 22.268 -12.760 -12.076 1.00 68.25 92 GLY A N 1
ATOM 744 C CA . GLY A 1 92 ? 22.499 -11.312 -12.093 1.00 68.25 92 GLY A CA 1
ATOM 745 C C . GLY A 1 92 ? 21.444 -10.546 -12.904 1.00 68.25 92 GLY A C 1
ATOM 746 O O . GLY A 1 92 ? 21.053 -9.436 -12.536 1.00 68.25 92 GLY A O 1
ATOM 747 N N . TYR A 1 93 ? 20.893 -11.158 -13.963 1.00 69.88 93 TYR A N 1
ATOM 748 C CA . TYR A 1 93 ? 19.735 -10.596 -14.672 1.00 69.88 93 TYR A CA 1
ATOM 749 C C . TYR A 1 93 ? 18.476 -10.555 -13.806 1.00 69.88 93 TYR A C 1
ATOM 751 O O . TYR A 1 93 ? 17.757 -9.555 -13.845 1.00 69.88 93 TYR A O 1
ATOM 759 N N . LEU A 1 94 ? 18.177 -11.623 -13.062 1.00 70.56 94 LEU A N 1
ATOM 760 C CA . LEU A 1 94 ? 17.010 -11.655 -12.182 1.00 70.56 94 LEU A CA 1
ATOM 761 C C . LEU A 1 94 ? 17.126 -10.614 -11.068 1.00 70.56 94 LEU A C 1
ATOM 763 O O . LEU A 1 94 ? 16.177 -9.862 -10.870 1.00 70.56 94 LEU A O 1
ATOM 767 N N . GLU A 1 95 ? 18.288 -10.518 -10.420 1.00 71.25 95 GLU A N 1
ATOM 768 C CA . GLU A 1 95 ? 18.554 -9.546 -9.351 1.00 71.25 95 GLU A CA 1
ATOM 769 C C . GLU A 1 95 ? 18.432 -8.098 -9.846 1.00 71.25 95 GLU A C 1
ATOM 771 O O . GLU A 1 95 ? 17.738 -7.272 -9.244 1.00 71.25 95 GLU A O 1
ATOM 776 N N . SER A 1 96 ? 19.024 -7.800 -11.006 1.00 74.69 96 SER A N 1
ATOM 777 C CA . SER A 1 96 ? 18.884 -6.485 -11.642 1.00 74.69 96 SER A CA 1
ATOM 778 C C . SER A 1 96 ? 17.428 -6.178 -11.993 1.00 74.69 96 SER A C 1
ATOM 780 O O . SER A 1 96 ? 16.964 -5.051 -11.840 1.00 74.69 96 SER A O 1
ATOM 782 N N . THR A 1 97 ? 16.682 -7.182 -12.457 1.00 82.88 97 THR A N 1
ATOM 783 C CA . THR A 1 97 ? 15.282 -6.998 -12.846 1.00 82.88 97 THR A CA 1
ATOM 784 C C . THR A 1 97 ? 14.374 -6.780 -11.636 1.00 82.88 97 THR A C 1
ATOM 786 O O . THR A 1 97 ? 13.465 -5.955 -11.722 1.00 82.88 97 THR A O 1
ATOM 789 N N . SER A 1 98 ? 14.619 -7.456 -10.506 1.00 84.19 98 SER A N 1
ATOM 790 C CA . SER A 1 98 ? 13.890 -7.175 -9.261 1.00 84.19 98 SER A CA 1
ATOM 791 C C . SER A 1 98 ? 14.087 -5.731 -8.816 1.00 84.19 98 SER A C 1
ATOM 793 O O . SER A 1 98 ? 13.098 -5.039 -8.602 1.00 84.19 98 SER A O 1
ATOM 795 N N . PHE A 1 99 ? 15.331 -5.241 -8.816 1.00 86.06 99 PHE A N 1
ATOM 796 C CA . PHE A 1 99 ? 15.622 -3.850 -8.467 1.00 86.06 99 PHE A CA 1
ATOM 797 C C . PHE A 1 99 ? 14.868 -2.853 -9.361 1.00 86.06 99 PHE A C 1
ATOM 799 O O . PHE A 1 99 ? 14.283 -1.891 -8.867 1.00 86.06 99 PHE A O 1
ATOM 806 N N . LEU A 1 100 ? 14.840 -3.091 -10.678 1.00 89.56 100 LEU A N 1
ATOM 807 C CA . LEU A 1 100 ? 14.129 -2.220 -11.619 1.00 89.56 100 LEU A CA 1
ATOM 808 C C . LEU A 1 100 ? 12.624 -2.187 -11.358 1.00 89.56 100 LEU A C 1
ATOM 810 O O . LEU A 1 100 ? 12.017 -1.118 -11.412 1.00 89.56 100 LEU A O 1
ATOM 814 N N . PHE A 1 101 ? 12.015 -3.344 -11.086 1.00 91.88 101 PHE A N 1
ATOM 815 C CA . PHE A 1 101 ? 10.599 -3.378 -10.746 1.00 91.88 101 PHE A CA 1
ATOM 816 C C . PHE A 1 101 ? 10.323 -2.659 -9.437 1.00 91.88 101 PHE A C 1
ATOM 818 O O . PHE A 1 101 ? 9.409 -1.845 -9.422 1.00 91.88 101 PHE A O 1
ATOM 825 N N . ASP A 1 102 ? 11.109 -2.900 -8.390 1.00 91.75 102 ASP A N 1
ATOM 826 C CA . ASP A 1 102 ? 10.922 -2.246 -7.095 1.00 91.75 102 ASP A CA 1
ATOM 827 C C . ASP A 1 102 ? 11.016 -0.719 -7.233 1.00 91.75 102 ASP A C 1
ATOM 829 O O . ASP A 1 102 ? 10.121 -0.005 -6.779 1.00 91.75 102 ASP A O 1
ATOM 833 N N . LEU A 1 103 ? 12.017 -0.221 -7.969 1.00 91.69 103 LEU A N 1
ATOM 834 C CA . LEU A 1 103 ? 12.180 1.205 -8.253 1.00 91.69 103 LEU A CA 1
ATOM 835 C C . LEU A 1 103 ? 10.985 1.787 -9.023 1.00 91.69 103 LEU A C 1
ATOM 837 O O . LEU A 1 103 ? 10.401 2.790 -8.613 1.00 91.69 103 LEU A O 1
ATOM 841 N N . PHE A 1 104 ? 10.609 1.191 -10.158 1.00 94.50 104 PHE A N 1
ATOM 842 C CA . PHE A 1 104 ? 9.505 1.713 -10.971 1.00 94.50 104 PHE A CA 1
ATOM 843 C C . PHE A 1 104 ? 8.154 1.603 -10.256 1.00 94.50 104 PHE A C 1
ATOM 845 O O . PHE A 1 104 ? 7.289 2.467 -10.420 1.00 94.50 104 PHE A O 1
ATOM 852 N N . ASP A 1 105 ? 7.976 0.564 -9.444 1.00 94.38 105 ASP A N 1
ATOM 853 C CA . ASP A 1 105 ? 6.790 0.353 -8.627 1.00 94.38 105 ASP A CA 1
ATOM 854 C C . ASP A 1 105 ? 6.688 1.400 -7.512 1.00 94.38 105 ASP A C 1
ATOM 856 O O . ASP A 1 105 ? 5.596 1.924 -7.269 1.00 94.38 105 ASP A O 1
ATOM 860 N N . GLU A 1 106 ? 7.805 1.742 -6.867 1.00 94.56 106 GLU A N 1
ATOM 861 C CA . GLU A 1 106 ? 7.879 2.800 -5.858 1.00 94.56 106 GLU A CA 1
ATOM 862 C C . GLU A 1 106 ? 7.557 4.167 -6.470 1.00 94.56 106 GLU A C 1
ATOM 864 O O . GLU A 1 106 ? 6.667 4.868 -5.982 1.00 94.56 106 GLU A O 1
ATOM 869 N N . LEU A 1 107 ? 8.192 4.506 -7.598 1.00 94.56 107 LEU A N 1
ATOM 870 C CA . LEU A 1 107 ? 7.916 5.740 -8.340 1.00 94.56 107 LEU A CA 1
ATOM 871 C C . LEU A 1 107 ? 6.445 5.841 -8.744 1.00 94.56 107 LEU A C 1
ATOM 873 O O . LEU A 1 107 ? 5.809 6.876 -8.542 1.00 94.56 107 LEU A O 1
ATOM 877 N N . SER A 1 108 ? 5.870 4.744 -9.243 1.00 94.81 108 SER A N 1
ATOM 878 C CA . SER A 1 108 ? 4.450 4.689 -9.577 1.00 94.81 108 SER A CA 1
ATOM 879 C C . SER A 1 108 ? 3.552 4.893 -8.361 1.00 94.81 108 SER A C 1
ATOM 881 O O . SER A 1 108 ? 2.547 5.595 -8.461 1.00 94.81 108 SER A O 1
ATOM 883 N N . SER A 1 109 ? 3.889 4.286 -7.224 1.00 94.44 109 SER A N 1
ATOM 884 C CA . SER A 1 109 ? 3.108 4.398 -5.985 1.00 94.44 109 SER A CA 1
ATOM 885 C C . SER A 1 109 ? 3.179 5.816 -5.404 1.00 94.44 109 SER A C 1
ATOM 887 O O . SER A 1 109 ? 2.214 6.307 -4.810 1.00 94.44 109 SER A O 1
ATOM 889 N N . ALA A 1 110 ? 4.306 6.498 -5.613 1.00 94.25 110 ALA A N 1
ATOM 890 C CA . ALA A 1 110 ? 4.511 7.898 -5.264 1.00 94.25 110 ALA A CA 1
ATOM 891 C C . ALA A 1 110 ? 3.951 8.888 -6.307 1.00 94.25 110 ALA A C 1
ATOM 893 O O . ALA A 1 110 ? 3.913 10.085 -6.029 1.00 94.25 110 ALA A O 1
ATOM 894 N N . CYS A 1 111 ? 3.505 8.407 -7.475 1.00 94.31 111 CYS A N 1
ATOM 895 C CA . CYS A 1 111 ? 3.111 9.226 -8.628 1.00 94.31 111 CYS A CA 1
ATOM 896 C C . CYS A 1 111 ? 4.217 10.192 -9.093 1.00 94.31 111 CYS A C 1
ATOM 898 O O . CYS A 1 111 ? 3.934 11.329 -9.463 1.00 94.31 111 CYS A O 1
ATOM 900 N N . ILE A 1 112 ? 5.470 9.735 -9.042 1.00 93.19 112 ILE A N 1
ATOM 901 C CA . ILE A 1 112 ? 6.654 10.479 -9.477 1.00 93.19 112 ILE A CA 1
ATOM 902 C C . ILE A 1 112 ? 7.107 9.895 -10.809 1.00 93.19 112 ILE A C 1
ATOM 904 O O . ILE A 1 112 ? 7.285 8.680 -10.933 1.00 93.19 112 ILE A O 1
ATOM 908 N N . LYS A 1 113 ? 7.319 10.742 -11.815 1.00 90.75 113 LYS A N 1
ATOM 909 C CA . LYS A 1 113 ? 7.896 10.280 -13.084 1.00 90.75 113 LYS A CA 1
ATOM 910 C C . LYS A 1 113 ? 9.402 10.128 -12.953 1.00 90.75 113 LYS A C 1
ATOM 912 O O . LYS A 1 113 ? 10.055 10.879 -12.236 1.00 90.75 113 LYS A O 1
ATOM 917 N N . LEU A 1 114 ? 9.974 9.184 -13.692 1.00 86.31 114 LEU A N 1
ATOM 918 C CA . LEU A 1 114 ? 11.415 8.937 -13.643 1.00 86.31 114 LEU A CA 1
ATOM 919 C C . LEU A 1 114 ? 12.234 10.186 -14.018 1.00 86.31 114 LEU A C 1
ATOM 921 O O . LEU A 1 114 ? 13.191 10.522 -13.326 1.00 86.31 114 LEU A O 1
ATOM 925 N N . ASN A 1 115 ? 11.779 10.935 -15.023 1.00 82.94 115 ASN A N 1
ATOM 926 C CA . ASN A 1 115 ? 12.415 12.179 -15.450 1.00 82.94 115 ASN A CA 1
ATOM 927 C C . ASN A 1 115 ? 12.283 13.333 -14.442 1.00 82.94 115 ASN A C 1
ATOM 929 O O . ASN A 1 115 ? 12.934 14.355 -14.608 1.00 82.94 115 ASN A O 1
ATOM 933 N N . GLU A 1 116 ? 11.468 13.205 -13.391 1.00 85.12 116 GLU A N 1
ATOM 934 C CA . GLU A 1 116 ? 11.407 14.191 -12.305 1.00 85.12 116 GLU A CA 1
ATOM 935 C C . GLU A 1 116 ? 12.570 14.026 -11.310 1.00 85.12 116 GLU A C 1
ATOM 937 O O . GLU A 1 116 ? 12.843 14.934 -10.521 1.00 85.12 116 GLU A O 1
ATOM 942 N N . LEU A 1 117 ? 13.274 12.886 -11.339 1.00 81.31 117 LEU A N 1
ATOM 943 C CA . LEU A 1 117 ? 14.417 12.625 -10.460 1.00 81.31 117 LEU A CA 1
ATOM 944 C C . LEU A 1 117 ? 15.660 13.424 -10.858 1.00 81.31 117 LEU A C 1
ATOM 946 O O . LEU A 1 117 ? 16.392 13.870 -9.976 1.00 81.31 117 LEU A O 1
ATOM 950 N N . SER A 1 118 ? 15.875 13.643 -12.158 1.00 69.06 118 SER A N 1
ATOM 951 C CA . SER A 1 118 ? 17.049 14.351 -12.689 1.00 69.06 118 SER A CA 1
ATOM 952 C C . SER A 1 118 ? 17.098 15.830 -12.289 1.00 69.06 118 SER A C 1
ATOM 954 O O . SER A 1 118 ? 18.172 16.421 -12.248 1.00 69.06 118 SER A O 1
ATOM 956 N N . PHE A 1 119 ? 15.958 16.425 -11.924 1.00 64.25 119 PHE A N 1
ATOM 957 C CA . PHE A 1 119 ? 15.871 17.821 -11.479 1.00 64.25 119 PHE A CA 1
ATOM 958 C C . PHE A 1 119 ? 16.221 18.035 -10.001 1.00 64.25 119 PHE A C 1
ATOM 960 O O . PHE A 1 119 ? 16.176 19.167 -9.521 1.00 64.25 119 PHE A O 1
ATOM 967 N N . LYS A 1 120 ? 16.526 16.972 -9.248 1.00 71.69 120 LYS A N 1
ATOM 968 C CA . LYS A 1 120 ? 16.923 17.081 -7.841 1.00 71.69 120 LYS A CA 1
ATOM 969 C C . LYS A 1 120 ? 18.444 17.030 -7.735 1.00 71.69 120 LYS A C 1
ATOM 971 O O . LYS A 1 120 ? 19.046 16.039 -8.133 1.00 71.69 120 LYS A O 1
ATOM 976 N N . ASP A 1 121 ? 19.036 18.039 -7.092 1.00 65.00 121 ASP A N 1
ATOM 977 C CA . ASP A 1 121 ? 20.494 18.189 -6.916 1.00 65.00 121 ASP A CA 1
ATOM 978 C C . ASP A 1 121 ? 21.195 16.931 -6.373 1.00 65.00 121 ASP A C 1
ATOM 980 O O . ASP A 1 121 ? 22.348 16.658 -6.690 1.00 65.00 121 ASP A O 1
ATOM 984 N N . ILE A 1 122 ? 20.482 16.124 -5.584 1.00 73.00 122 ILE A N 1
ATOM 985 C CA . ILE A 1 122 ? 20.987 14.888 -4.967 1.00 73.00 122 ILE A CA 1
ATOM 986 C C . ILE A 1 122 ? 21.354 13.821 -6.020 1.00 73.00 122 ILE A C 1
ATOM 988 O O . ILE A 1 122 ? 22.146 12.927 -5.730 1.00 73.00 122 ILE A O 1
ATOM 992 N N . TYR A 1 123 ? 20.803 13.905 -7.237 1.00 73.44 123 TYR A N 1
ATOM 993 C CA . TYR A 1 123 ? 20.985 12.900 -8.288 1.00 73.44 123 TYR A CA 1
ATOM 994 C C . TYR A 1 123 ? 21.911 13.326 -9.434 1.00 73.44 123 TYR A C 1
ATOM 996 O O . TYR A 1 123 ? 22.031 12.580 -10.405 1.00 73.44 123 TYR A O 1
ATOM 1004 N N . LEU A 1 124 ? 22.598 14.470 -9.327 1.00 74.56 124 LEU A N 1
ATOM 1005 C CA . LEU A 1 124 ? 23.530 14.949 -10.362 1.00 74.56 124 LEU A CA 1
ATOM 1006 C C . LEU A 1 124 ? 24.599 13.901 -10.723 1.00 74.56 124 LEU A C 1
ATOM 1008 O O . LEU A 1 124 ? 24.879 13.685 -11.899 1.00 74.56 124 LEU A O 1
ATOM 1012 N N . ASP A 1 125 ? 25.118 13.171 -9.733 1.00 78.06 125 ASP A N 1
ATOM 1013 C CA . ASP A 1 125 ? 26.123 12.118 -9.946 1.00 78.06 125 ASP A CA 1
ATOM 1014 C C . ASP A 1 125 ? 25.562 10.860 -10.649 1.00 78.06 125 ASP A C 1
ATOM 1016 O O . ASP A 1 125 ? 26.325 10.007 -11.106 1.00 78.06 125 ASP A O 1
ATOM 1020 N N . TYR A 1 126 ? 24.234 10.738 -10.767 1.00 80.94 126 TYR A N 1
ATOM 1021 C CA . TYR A 1 126 ? 23.539 9.568 -11.314 1.00 80.94 126 TYR A CA 1
ATOM 1022 C C . TYR A 1 126 ? 22.917 9.805 -12.696 1.00 80.94 126 TYR A C 1
ATOM 1024 O O . TYR A 1 126 ? 22.198 8.934 -13.186 1.00 80.94 126 TYR A O 1
ATOM 1032 N N . GLU A 1 127 ? 23.199 10.931 -13.356 1.00 81.56 127 GLU A N 1
ATOM 1033 C CA . GLU A 1 127 ? 22.590 11.318 -14.641 1.00 81.56 127 GLU A CA 1
ATOM 1034 C C . GLU A 1 127 ? 22.623 10.187 -15.686 1.00 81.56 127 GLU A C 1
ATOM 1036 O O . GLU A 1 127 ? 21.600 9.836 -16.272 1.00 81.56 127 GLU A O 1
ATOM 1041 N N . LYS A 1 128 ? 23.774 9.521 -15.842 1.00 79.75 128 LYS A N 1
ATOM 1042 C CA . LYS A 1 128 ? 23.923 8.393 -16.776 1.00 79.75 128 LYS A CA 1
ATOM 1043 C C . LYS A 1 128 ? 23.092 7.170 -16.385 1.00 79.75 128 LYS A C 1
ATOM 1045 O O . LYS A 1 128 ? 22.583 6.469 -17.256 1.00 79.75 128 LYS A O 1
ATOM 1050 N N . HIS A 1 129 ? 22.962 6.885 -15.087 1.00 83.94 129 HIS A N 1
ATOM 1051 C CA . HIS A 1 129 ? 22.112 5.789 -14.618 1.00 83.94 129 HIS A CA 1
ATOM 1052 C C . HIS A 1 129 ? 20.641 6.100 -14.907 1.00 83.94 129 HIS A C 1
ATOM 1054 O O . HIS A 1 129 ? 19.921 5.226 -15.385 1.00 83.94 129 HIS A O 1
ATOM 1060 N N . LEU A 1 130 ? 20.210 7.344 -14.678 1.00 85.50 130 LEU A N 1
ATOM 1061 C CA . LEU A 1 130 ? 18.851 7.792 -14.978 1.00 85.50 130 LEU A CA 1
ATOM 1062 C C . LEU A 1 130 ? 18.541 7.706 -16.478 1.00 85.50 130 LEU A C 1
ATOM 1064 O O . LEU A 1 130 ? 17.499 7.164 -16.830 1.00 85.50 130 LEU A O 1
ATOM 1068 N N . GLU A 1 131 ? 19.461 8.114 -17.358 1.00 85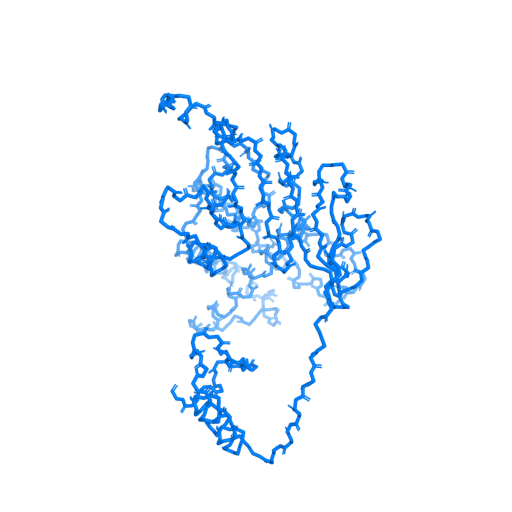.44 131 GLU A N 1
ATOM 1069 C CA . GLU A 1 131 ? 19.300 7.978 -18.817 1.00 85.44 131 GLU A CA 1
ATOM 1070 C C . GLU A 1 131 ? 19.061 6.513 -19.230 1.00 85.44 131 GLU A C 1
ATOM 1072 O O . GLU A 1 131 ? 18.182 6.193 -20.037 1.00 85.44 131 GLU A O 1
ATOM 1077 N N . VAL A 1 132 ? 19.822 5.585 -18.644 1.00 86.44 132 VAL A N 1
ATOM 1078 C CA . VAL A 1 132 ? 19.652 4.151 -18.902 1.00 86.44 132 VAL A CA 1
ATOM 1079 C C . VAL A 1 132 ? 18.305 3.646 -18.384 1.00 86.44 132 VAL A C 1
ATOM 1081 O O . VAL A 1 132 ? 17.632 2.884 -19.084 1.00 86.44 132 VAL A O 1
ATOM 1084 N N . LEU A 1 133 ? 17.901 4.060 -17.182 1.00 89.56 133 LEU A N 1
ATOM 1085 C CA . LEU A 1 133 ? 16.611 3.695 -16.598 1.00 89.56 133 LEU A CA 1
ATOM 1086 C C . LEU A 1 133 ? 15.444 4.217 -17.445 1.00 89.56 133 LEU A C 1
ATOM 1088 O O . LEU A 1 133 ? 14.492 3.472 -17.672 1.00 89.56 133 LEU A O 1
ATOM 1092 N N . GLU A 1 134 ? 15.535 5.444 -17.963 1.00 90.81 134 GLU A N 1
ATOM 1093 C CA . GLU A 1 134 ? 14.540 6.039 -18.865 1.00 90.81 134 GLU A CA 1
ATOM 1094 C C . GLU A 1 134 ? 14.436 5.252 -20.167 1.00 90.81 134 GLU A C 1
ATOM 1096 O O . GLU A 1 134 ? 13.343 4.858 -20.574 1.00 90.81 134 GLU A O 1
ATOM 1101 N N . MET A 1 135 ? 15.571 4.900 -20.770 1.00 90.56 135 MET A N 1
ATOM 1102 C CA . MET A 1 135 ? 15.586 4.074 -21.975 1.00 90.56 135 MET A CA 1
ATOM 1103 C C . MET A 1 135 ? 14.958 2.687 -21.744 1.00 90.56 135 MET A C 1
ATOM 1105 O O . MET A 1 135 ? 14.246 2.181 -22.619 1.00 90.56 135 MET A O 1
ATOM 1109 N N . ILE A 1 136 ? 15.220 2.051 -20.595 1.00 92.19 136 ILE A N 1
ATOM 1110 C CA . ILE A 1 136 ? 14.595 0.771 -20.222 1.00 92.19 136 ILE A CA 1
ATOM 1111 C C . ILE A 1 136 ? 13.087 0.951 -20.061 1.00 92.19 136 ILE A C 1
ATOM 1113 O O . ILE A 1 136 ? 12.318 0.182 -20.648 1.00 92.19 136 ILE A O 1
ATOM 1117 N N . TYR A 1 137 ? 12.677 1.968 -19.302 1.00 94.38 137 TYR A N 1
ATOM 1118 C CA . TYR A 1 137 ? 11.282 2.294 -19.047 1.00 94.38 137 TYR A CA 1
ATOM 1119 C C . TYR A 1 137 ? 10.518 2.496 -20.361 1.00 94.38 137 TYR A C 1
ATOM 1121 O O . TYR A 1 137 ? 9.576 1.753 -20.639 1.00 94.38 137 TYR A O 1
ATOM 1129 N N . ASP A 1 138 ? 10.974 3.402 -21.226 1.00 95.00 138 ASP A N 1
ATOM 1130 C CA . ASP A 1 138 ? 10.285 3.760 -22.470 1.00 95.00 138 ASP A CA 1
ATOM 1131 C C . ASP A 1 138 ? 10.111 2.565 -23.410 1.00 95.00 138 ASP A C 1
ATOM 1133 O O . ASP A 1 138 ? 9.027 2.331 -23.958 1.00 95.00 138 ASP A O 1
ATOM 1137 N N . ARG A 1 139 ? 11.163 1.753 -23.584 1.00 95.12 139 ARG A N 1
ATOM 1138 C CA . ARG A 1 139 ? 11.082 0.558 -24.436 1.00 95.12 139 ARG A CA 1
ATOM 1139 C C . ARG A 1 139 ? 10.153 -0.497 -23.855 1.00 95.12 139 ARG A C 1
ATOM 1141 O O . ARG A 1 139 ? 9.437 -1.155 -24.611 1.00 95.12 139 ARG A O 1
ATOM 1148 N N . TYR A 1 140 ? 10.163 -0.667 -22.538 1.00 96.00 140 TYR A N 1
ATOM 1149 C CA . TYR A 1 140 ? 9.269 -1.601 -21.874 1.00 96.00 140 TYR A CA 1
ATOM 1150 C C . TYR A 1 140 ? 7.806 -1.147 -21.991 1.00 96.00 140 TYR A C 1
ATOM 1152 O O . TYR A 1 140 ? 6.961 -1.946 -22.402 1.00 96.00 140 TYR A O 1
ATOM 1160 N N . ILE A 1 141 ? 7.508 0.137 -21.744 1.00 96.00 141 ILE A N 1
ATOM 1161 C CA . ILE A 1 141 ? 6.165 0.705 -21.933 1.00 96.00 141 ILE A CA 1
ATOM 1162 C C . ILE A 1 141 ? 5.688 0.505 -23.372 1.00 96.00 141 ILE A C 1
ATOM 1164 O O . ILE A 1 141 ? 4.570 0.035 -23.580 1.00 96.00 141 ILE A O 1
ATOM 1168 N N . LYS A 1 142 ? 6.537 0.778 -24.367 1.00 96.56 142 LYS A N 1
ATOM 1169 C CA . LYS A 1 142 ? 6.184 0.590 -25.778 1.00 96.56 142 LYS A CA 1
ATOM 1170 C C . LYS A 1 142 ? 5.762 -0.852 -26.088 1.00 96.56 142 LYS A C 1
ATOM 1172 O O . LYS A 1 142 ? 4.717 -1.059 -26.703 1.00 96.56 142 LYS A O 1
ATOM 1177 N N . LYS A 1 143 ? 6.508 -1.851 -25.600 1.00 96.56 143 LYS A N 1
ATOM 1178 C CA . LYS A 1 143 ? 6.137 -3.271 -25.762 1.00 96.56 143 LYS A CA 1
ATOM 1179 C C . LYS A 1 143 ? 4.800 -3.605 -25.104 1.00 96.56 143 LYS A C 1
ATOM 1181 O O . LYS A 1 143 ? 3.999 -4.337 -25.681 1.00 96.56 143 LYS A O 1
ATOM 1186 N N . LEU A 1 144 ? 4.539 -3.077 -23.904 1.00 96.94 144 LEU A N 1
ATOM 1187 C CA . LEU A 1 144 ? 3.241 -3.260 -23.248 1.00 96.94 144 LEU A CA 1
ATOM 1188 C C . LEU A 1 144 ? 2.108 -2.686 -24.096 1.00 96.94 144 LEU A C 1
ATOM 1190 O O . LEU A 1 144 ? 1.053 -3.307 -24.233 1.00 96.94 144 LEU A O 1
ATOM 1194 N N . GLU A 1 145 ? 2.317 -1.505 -24.673 1.00 95.44 145 GLU A N 1
ATOM 1195 C CA . GLU A 1 145 ? 1.303 -0.846 -25.481 1.00 95.44 145 GLU A CA 1
ATOM 1196 C C . GLU A 1 145 ? 0.973 -1.617 -26.755 1.00 95.44 145 GLU A C 1
ATOM 1198 O O . GLU A 1 145 ? -0.217 -1.832 -27.007 1.00 95.44 145 GLU A O 1
ATOM 1203 N N . GLU A 1 146 ? 1.996 -2.087 -27.472 1.00 96.00 146 GLU A N 1
ATOM 1204 C CA . GLU A 1 146 ? 1.884 -2.925 -28.674 1.00 96.00 146 GLU A CA 1
ATOM 1205 C C . GLU A 1 146 ? 1.121 -4.230 -28.403 1.00 96.00 146 GLU A C 1
ATOM 1207 O O . GLU A 1 146 ? 0.317 -4.668 -29.224 1.00 96.00 146 GLU A O 1
ATOM 1212 N N . LEU A 1 147 ? 1.314 -4.825 -27.223 1.00 96.00 147 LEU A N 1
ATOM 1213 C CA . LEU A 1 147 ? 0.657 -6.070 -26.814 1.00 96.00 147 LEU A CA 1
ATOM 1214 C C . LEU A 1 147 ? -0.709 -5.862 -26.134 1.00 96.00 147 LEU A C 1
ATOM 1216 O O . LEU A 1 147 ? -1.362 -6.831 -25.744 1.00 96.00 147 LEU A O 1
ATOM 1220 N N . GLY A 1 148 ? -1.162 -4.615 -25.965 1.00 95.75 148 GLY A N 1
ATOM 1221 C CA . GLY A 1 148 ? -2.437 -4.318 -25.301 1.00 95.75 148 GLY A CA 1
ATOM 1222 C C . GLY A 1 148 ? -2.428 -4.537 -23.781 1.00 95.75 148 GLY A C 1
ATOM 1223 O O . GLY A 1 148 ? -3.494 -4.641 -23.166 1.00 95.75 148 GLY A O 1
ATOM 1224 N N . PHE A 1 149 ? -1.248 -4.582 -23.162 1.00 96.94 149 PHE A N 1
ATOM 1225 C CA . PHE A 1 149 ? -1.090 -4.755 -21.723 1.00 96.94 149 PHE A CA 1
ATOM 1226 C C . PHE A 1 149 ? -1.048 -3.428 -20.957 1.00 96.94 149 PHE A C 1
ATOM 1228 O O . PHE A 1 149 ? -0.744 -2.360 -21.495 1.00 96.94 149 PHE A O 1
ATOM 1235 N N . TYR A 1 150 ? -1.375 -3.535 -19.675 1.00 95.44 150 TYR A N 1
ATOM 1236 C CA . TYR A 1 150 ? -1.201 -2.529 -18.644 1.00 95.44 150 TYR A CA 1
ATOM 1237 C C . TYR A 1 150 ? -0.313 -3.089 -17.533 1.00 95.44 150 TYR A C 1
ATOM 1239 O O . TYR A 1 150 ? -0.528 -4.206 -17.060 1.00 95.44 150 TYR A O 1
ATOM 1247 N N . ASP A 1 151 ? 0.639 -2.281 -17.090 1.00 95.25 151 ASP A N 1
ATOM 1248 C CA . ASP A 1 151 ? 1.444 -2.490 -15.891 1.00 95.25 151 ASP A CA 1
ATOM 1249 C C . ASP A 1 151 ? 1.325 -1.229 -15.032 1.00 95.25 151 ASP A C 1
ATOM 1251 O O . ASP A 1 151 ? 1.245 -0.124 -15.575 1.00 95.25 151 ASP A O 1
ATOM 1255 N N . LYS A 1 152 ? 1.324 -1.378 -13.704 1.00 92.25 152 LYS A N 1
ATOM 1256 C CA . LYS A 1 152 ? 1.200 -0.240 -12.785 1.00 92.25 152 LYS A CA 1
ATOM 1257 C C . LYS A 1 152 ? 2.299 0.795 -13.016 1.00 92.25 152 LYS A C 1
ATOM 1259 O O . LYS A 1 152 ? 2.012 1.983 -12.951 1.00 92.25 152 LYS A O 1
ATOM 1264 N N . ILE A 1 153 ? 3.492 0.365 -13.440 1.00 93.81 153 ILE A N 1
ATOM 1265 C CA . ILE A 1 153 ? 4.605 1.279 -13.726 1.00 93.81 153 ILE A CA 1
ATOM 1266 C C . ILE A 1 153 ? 4.287 2.315 -14.806 1.00 93.81 153 ILE A C 1
ATOM 1268 O O . ILE A 1 153 ? 4.936 3.348 -14.850 1.00 93.81 153 ILE A O 1
ATOM 1272 N N . MET A 1 154 ? 3.278 2.074 -15.654 1.00 94.12 154 MET A N 1
ATOM 1273 C CA . MET A 1 154 ? 2.822 3.041 -16.658 1.00 94.12 154 MET A CA 1
ATOM 1274 C C . MET A 1 154 ? 2.188 4.298 -16.048 1.00 94.12 154 MET A C 1
ATOM 1276 O O . MET A 1 154 ? 1.914 5.241 -16.788 1.00 94.12 154 MET A O 1
ATOM 1280 N N . GLN A 1 155 ? 1.858 4.282 -14.750 1.00 92.56 155 GLN A N 1
ATOM 1281 C CA . GLN A 1 155 ? 1.192 5.376 -14.030 1.00 92.56 155 GLN A CA 1
ATOM 1282 C C . GLN A 1 155 ? -0.092 5.867 -14.722 1.00 92.56 155 GLN A C 1
ATOM 1284 O O . GLN A 1 155 ? -0.463 7.040 -14.645 1.00 92.56 155 GLN A O 1
ATOM 1289 N N . LYS A 1 156 ? -0.787 4.973 -15.440 1.00 91.81 156 LYS A N 1
ATOM 1290 C CA . LYS A 1 156 ? -2.053 5.316 -16.093 1.00 91.81 156 LYS A CA 1
ATOM 1291 C C . LYS A 1 156 ? -3.128 5.466 -15.031 1.00 91.81 156 LYS A C 1
ATOM 1293 O O . LYS A 1 156 ? -3.340 4.559 -14.231 1.00 91.81 156 LYS A O 1
ATOM 1298 N N . LYS A 1 157 ? -3.834 6.597 -15.068 1.00 92.00 157 LYS A N 1
ATOM 1299 C CA . LYS A 1 157 ? -4.967 6.843 -14.180 1.00 92.00 157 LYS A CA 1
ATOM 1300 C C . LYS A 1 157 ? -6.041 5.768 -14.404 1.00 92.00 157 LYS A C 1
ATOM 1302 O O . LYS A 1 157 ? -6.526 5.642 -15.534 1.00 92.00 157 LYS A O 1
ATOM 1307 N N . PRO A 1 158 ? -6.422 5.002 -13.371 1.00 94.94 158 PRO A N 1
ATOM 1308 C CA . PRO A 1 158 ? -7.486 4.030 -13.507 1.00 94.94 158 PRO A CA 1
ATOM 1309 C C . PRO A 1 158 ? -8.865 4.679 -13.574 1.00 94.94 158 PRO A C 1
ATOM 1311 O O . PRO A 1 158 ? -9.080 5.800 -13.123 1.00 94.94 158 PRO A O 1
ATOM 1314 N N . THR A 1 159 ? -9.811 3.940 -14.144 1.00 96.75 159 THR A N 1
ATOM 1315 C CA . THR A 1 159 ? -11.238 4.261 -14.107 1.00 96.75 159 THR A CA 1
ATOM 1316 C C . THR A 1 159 ? -11.896 3.506 -12.962 1.00 96.75 159 THR A C 1
ATOM 1318 O O . THR A 1 159 ? -11.604 2.330 -12.744 1.00 96.75 159 THR A O 1
ATOM 1321 N N . ILE A 1 160 ? -12.786 4.187 -12.245 1.00 97.12 160 ILE A N 1
ATOM 1322 C CA . ILE A 1 160 ? -13.572 3.606 -11.157 1.00 97.12 160 ILE A CA 1
ATOM 1323 C C . ILE A 1 160 ? -14.742 2.813 -11.742 1.00 97.12 160 ILE A C 1
ATOM 1325 O O . ILE A 1 160 ? -15.506 3.344 -12.549 1.00 97.12 160 ILE A O 1
ATOM 1329 N N . LEU A 1 161 ? -14.907 1.567 -11.301 1.00 96.69 161 LEU A N 1
ATOM 1330 C CA . LEU A 1 161 ? -16.095 0.759 -11.560 1.00 96.69 161 LEU A CA 1
ATOM 1331 C C . LEU A 1 161 ? -17.197 1.178 -10.577 1.00 96.69 161 LEU A C 1
ATOM 1333 O O . LEU A 1 161 ? -17.208 0.748 -9.426 1.00 96.69 161 LEU A O 1
ATOM 1337 N N . LYS A 1 162 ? -18.097 2.071 -10.995 1.00 96.06 162 LYS A N 1
ATOM 1338 C CA . LYS A 1 162 ? -19.090 2.688 -10.095 1.00 96.06 162 LYS A CA 1
ATOM 1339 C C . LYS A 1 162 ? -20.085 1.671 -9.541 1.00 96.06 162 LYS A C 1
ATOM 1341 O O . LYS A 1 162 ? -20.451 1.752 -8.372 1.00 96.06 162 LYS A O 1
ATOM 1346 N N . GLU A 1 163 ? -20.447 0.690 -10.357 1.00 95.38 163 GLU A N 1
ATOM 1347 C CA . GLU A 1 163 ? -21.397 -0.382 -10.058 1.00 95.38 163 GLU A CA 1
ATOM 1348 C C . GLU A 1 163 ? -20.946 -1.225 -8.856 1.00 95.38 163 GLU A C 1
ATOM 1350 O O . GLU A 1 163 ? -21.770 -1.742 -8.105 1.00 95.38 163 GLU A O 1
ATOM 1355 N N . PHE A 1 164 ? -19.634 -1.320 -8.613 1.00 95.31 164 PHE A N 1
ATOM 1356 C CA . PHE A 1 164 ? -19.092 -1.985 -7.428 1.00 95.31 164 PHE A CA 1
ATOM 1357 C C . PHE A 1 164 ? -19.624 -1.355 -6.130 1.00 95.31 164 PHE A C 1
ATOM 1359 O O . PHE A 1 164 ? -20.009 -2.067 -5.204 1.00 95.31 164 PHE A O 1
ATOM 1366 N N . PHE A 1 165 ? -19.716 -0.023 -6.079 1.00 95.50 165 PHE A N 1
ATOM 1367 C CA . PHE A 1 165 ? -20.066 0.726 -4.869 1.00 95.50 165 PHE A CA 1
ATOM 1368 C C . PHE A 1 165 ? -21.567 0.814 -4.602 1.00 95.50 165 PHE A C 1
ATOM 1370 O O . PHE A 1 165 ? -21.972 1.132 -3.485 1.00 95.50 165 PHE A O 1
ATOM 1377 N N . GLU A 1 166 ? -22.409 0.499 -5.587 1.00 91.81 166 GLU A N 1
ATOM 1378 C CA . GLU A 1 166 ? -23.865 0.592 -5.447 1.00 91.81 166 GLU A CA 1
ATOM 1379 C C . GLU A 1 166 ? -24.428 -0.348 -4.371 1.00 91.81 166 GLU A C 1
ATOM 1381 O O . GLU A 1 166 ? -25.521 -0.104 -3.861 1.00 91.81 166 GLU A O 1
ATOM 1386 N N . HIS A 1 167 ? -23.680 -1.375 -3.975 1.00 89.50 167 HIS A N 1
ATOM 1387 C CA . HIS A 1 167 ? -24.100 -2.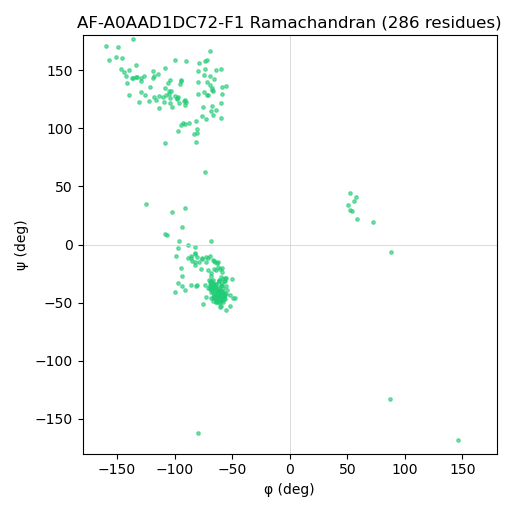402 -3.020 1.00 89.50 167 HIS A CA 1
ATOM 1388 C C . HIS A 1 167 ? -23.813 -2.041 -1.556 1.00 89.50 167 HIS A C 1
ATOM 1390 O O . HIS A 1 167 ? -24.319 -2.708 -0.654 1.00 89.50 167 HIS A O 1
ATOM 1396 N N . PHE A 1 168 ? -23.031 -0.988 -1.304 1.00 95.25 168 PHE A N 1
ATOM 1397 C CA . PHE A 1 168 ? -22.545 -0.650 0.033 1.00 95.25 168 PHE A CA 1
ATOM 1398 C C . PHE A 1 168 ? -23.124 0.675 0.532 1.00 95.25 168 PHE A C 1
ATOM 1400 O O . PHE A 1 168 ? -23.382 1.596 -0.244 1.00 95.25 168 PHE A O 1
ATOM 1407 N N . SER A 1 169 ? -23.353 0.775 1.843 1.00 96.38 169 SER A N 1
ATOM 1408 C CA . SER A 1 169 ? -23.793 2.025 2.484 1.00 96.38 169 SER A CA 1
ATOM 1409 C C . SER A 1 169 ? -22.628 2.980 2.749 1.00 96.38 169 SER A C 1
ATOM 1411 O O . SER A 1 169 ? -22.785 4.196 2.668 1.00 96.38 169 SER A O 1
ATOM 1413 N N . SER A 1 170 ? -21.474 2.416 3.097 1.00 97.69 170 SER A N 1
ATOM 1414 C CA . SER A 1 170 ? -20.231 3.106 3.434 1.00 97.69 170 SER A CA 1
ATOM 1415 C C . SER A 1 170 ? -19.050 2.149 3.269 1.00 97.69 170 SER A C 1
ATOM 1417 O O . SER A 1 170 ? -19.227 0.941 3.078 1.00 97.69 170 SER A O 1
ATOM 1419 N N . ILE A 1 171 ? -17.839 2.691 3.359 1.00 98.44 171 ILE A N 1
ATOM 1420 C CA . ILE A 1 171 ? -16.597 1.930 3.446 1.00 98.44 171 ILE A CA 1
ATOM 1421 C C . ILE A 1 171 ? -15.941 2.213 4.797 1.00 98.44 171 ILE A C 1
ATOM 1423 O O . ILE A 1 171 ? -15.626 3.360 5.115 1.00 98.44 171 ILE A O 1
ATOM 1427 N N . GLU A 1 172 ? -15.682 1.153 5.552 1.00 98.38 172 GLU A N 1
ATOM 1428 C CA . GLU A 1 172 ? -14.899 1.176 6.785 1.00 98.38 172 GLU A CA 1
ATOM 1429 C C . GLU A 1 172 ? -13.462 0.766 6.447 1.00 98.38 172 GLU A C 1
ATOM 1431 O O . GLU A 1 172 ? -13.141 -0.412 6.272 1.00 98.38 172 GLU A O 1
ATOM 1436 N N . TRP A 1 173 ? -12.593 1.758 6.279 1.00 98.00 173 TRP A N 1
ATOM 1437 C CA . TRP A 1 173 ? -11.222 1.573 5.823 1.00 98.00 173 TRP A CA 1
ATOM 1438 C C . TRP A 1 173 ? -10.265 1.468 7.009 1.00 98.00 173 TRP A C 1
ATOM 1440 O O . TRP A 1 173 ? -9.900 2.470 7.615 1.00 98.00 173 TRP A O 1
ATOM 1450 N N . HIS A 1 174 ? -9.821 0.261 7.336 1.00 97.25 174 HIS A N 1
ATOM 1451 C CA . HIS A 1 174 ? -8.879 -0.001 8.421 1.00 97.25 174 HIS A CA 1
ATOM 1452 C C . HIS A 1 174 ? -7.436 0.031 7.913 1.00 97.25 174 HIS A C 1
ATOM 1454 O O . HIS A 1 174 ? -6.963 -0.915 7.274 1.00 97.25 174 HIS A O 1
ATOM 1460 N N . LEU A 1 175 ? -6.743 1.131 8.212 1.00 94.50 175 LEU A N 1
ATOM 1461 C CA . LEU A 1 175 ? -5.363 1.374 7.816 1.00 94.50 175 LEU A CA 1
ATOM 1462 C C . LEU A 1 175 ? -4.383 0.922 8.902 1.00 94.50 175 LEU A C 1
ATOM 1464 O O . LEU A 1 175 ? -4.140 1.620 9.885 1.00 94.50 175 LEU A O 1
ATOM 1468 N N . ASP A 1 176 ? -3.751 -0.217 8.641 1.00 87.94 176 ASP A N 1
ATOM 1469 C CA . ASP A 1 176 ? -2.495 -0.627 9.262 1.00 87.94 176 ASP A CA 1
ATOM 1470 C C . ASP A 1 176 ? -1.331 -0.281 8.314 1.00 87.94 176 ASP A C 1
ATOM 1472 O O . ASP A 1 176 ? -1.327 -0.706 7.155 1.00 87.94 176 ASP A O 1
ATOM 1476 N N . GLY A 1 177 ? -0.328 0.462 8.789 1.00 84.06 177 GLY A N 1
ATOM 1477 C CA . GLY A 1 177 ? 0.848 0.834 7.993 1.00 84.06 177 GLY A CA 1
ATOM 1478 C C . GLY A 1 177 ? 0.661 2.113 7.173 1.00 84.06 177 GLY A C 1
ATOM 1479 O O . GLY A 1 177 ? 0.234 3.135 7.707 1.00 84.06 177 GLY A O 1
ATOM 1480 N N . PHE A 1 178 ? 1.038 2.073 5.893 1.00 86.12 178 PHE A N 1
ATOM 1481 C CA . PHE A 1 178 ? 1.101 3.250 5.024 1.00 86.12 178 PHE A CA 1
ATOM 1482 C C . PHE A 1 178 ? 0.153 3.121 3.839 1.00 86.12 178 PHE A C 1
ATOM 1484 O O . PHE A 1 178 ? -0.072 2.029 3.329 1.00 86.12 178 PHE A O 1
ATOM 1491 N N . MET A 1 179 ? -0.348 4.263 3.382 1.00 89.75 179 MET A N 1
ATOM 1492 C CA . MET A 1 179 ? -1.101 4.388 2.141 1.00 89.75 179 MET A CA 1
ATOM 1493 C C . MET A 1 179 ? -0.273 5.219 1.169 1.00 89.75 179 MET A C 1
ATOM 1495 O O . MET A 1 179 ? 0.179 6.306 1.529 1.00 89.75 179 MET A O 1
ATOM 1499 N N . SER A 1 180 ? -0.061 4.726 -0.044 1.00 93.06 180 SER A N 1
ATOM 1500 C CA . SER A 1 180 ? 0.708 5.415 -1.083 1.00 93.06 180 SER A CA 1
ATOM 1501 C C . SER A 1 180 ? -0.008 6.665 -1.618 1.00 93.06 180 SER A C 1
ATOM 1503 O O . SER A 1 180 ? -1.195 6.883 -1.366 1.00 93.06 180 SER A O 1
ATOM 1505 N N . VAL A 1 181 ? 0.707 7.516 -2.365 1.00 94.81 181 VAL A N 1
ATOM 1506 C CA . VAL A 1 181 ? 0.114 8.709 -3.006 1.00 94.81 181 VAL A CA 1
ATOM 1507 C C . VAL A 1 181 ? -0.992 8.290 -3.972 1.00 94.81 181 VAL A C 1
ATOM 1509 O O . VAL A 1 181 ? -2.083 8.860 -3.939 1.00 94.81 181 VAL A O 1
ATOM 1512 N N . PHE A 1 182 ? -0.721 7.266 -4.782 1.00 95.06 182 PHE A N 1
ATOM 1513 C CA . PHE A 1 182 ? -1.668 6.714 -5.743 1.00 95.06 182 PHE A CA 1
ATOM 1514 C C . PHE A 1 182 ? -2.958 6.221 -5.074 1.00 95.06 182 PHE A C 1
ATOM 1516 O O . PHE A 1 182 ? -4.058 6.592 -5.487 1.00 95.06 182 PHE A O 1
ATOM 1523 N N . GLU A 1 183 ? -2.835 5.422 -4.012 1.00 95.19 183 GLU A N 1
ATOM 1524 C CA . GLU A 1 183 ? -3.990 4.883 -3.285 1.00 95.19 183 GLU A CA 1
ATOM 1525 C C . GLU A 1 183 ? -4.818 6.003 -2.650 1.00 95.19 183 GLU A C 1
ATOM 1527 O O . GLU A 1 183 ? -6.044 5.983 -2.751 1.00 95.19 183 GLU A O 1
ATOM 1532 N N . ARG A 1 184 ? -4.166 7.026 -2.076 1.00 94.75 184 ARG A N 1
ATOM 1533 C CA . ARG A 1 184 ? -4.857 8.209 -1.537 1.00 94.75 184 ARG A CA 1
ATOM 1534 C C . ARG A 1 184 ? -5.672 8.928 -2.604 1.00 94.75 184 ARG A C 1
ATOM 1536 O O . ARG A 1 184 ? -6.831 9.246 -2.361 1.00 94.75 184 ARG A O 1
ATOM 1543 N N . GLN A 1 185 ? -5.088 9.177 -3.777 1.00 94.81 185 GLN A N 1
ATOM 1544 C CA . GLN A 1 185 ? -5.789 9.835 -4.885 1.00 94.81 185 GLN A CA 1
ATOM 1545 C C . GLN A 1 185 ? -7.004 9.022 -5.338 1.00 94.81 185 GLN A C 1
ATOM 1547 O O . GLN A 1 185 ? -8.093 9.571 -5.490 1.00 94.81 185 GLN A O 1
ATOM 1552 N N . CYS A 1 186 ? -6.838 7.707 -5.482 1.00 96.06 186 CYS A N 1
ATOM 1553 C CA . CYS A 1 186 ? -7.926 6.808 -5.843 1.00 96.06 186 CYS A CA 1
ATOM 1554 C C . CYS A 1 186 ? -9.061 6.835 -4.807 1.00 96.06 186 CYS A C 1
ATOM 1556 O O . CYS A 1 186 ? -10.230 6.929 -5.178 1.00 96.06 186 CYS A O 1
ATOM 1558 N N . LEU A 1 187 ? -8.738 6.795 -3.511 1.00 96.12 187 LEU A N 1
ATOM 1559 C CA . LEU A 1 187 ? -9.753 6.844 -2.457 1.00 96.12 187 LEU A CA 1
ATOM 1560 C C . LEU A 1 187 ? -10.462 8.189 -2.357 1.00 96.12 187 LEU A C 1
ATOM 1562 O O . LEU A 1 187 ? -11.642 8.207 -2.021 1.00 96.12 187 LEU A O 1
ATOM 1566 N N . LEU A 1 188 ? -9.790 9.301 -2.665 1.00 94.88 188 LEU A N 1
ATOM 1567 C CA . LEU A 1 188 ? -10.441 10.613 -2.699 1.00 94.88 188 LEU A CA 1
ATOM 1568 C C . LEU A 1 188 ? -11.536 10.648 -3.769 1.00 94.88 188 LEU A C 1
ATOM 1570 O O . LEU A 1 188 ? -12.621 11.161 -3.514 1.00 94.88 188 LEU A O 1
ATOM 1574 N N . GLU A 1 189 ? -11.291 10.046 -4.934 1.00 96.06 189 GLU A N 1
ATOM 1575 C CA . GLU A 1 189 ? -12.310 9.929 -5.982 1.00 96.06 189 GLU A CA 1
ATOM 1576 C C . GLU A 1 189 ? -13.447 8.975 -5.586 1.00 96.06 189 GLU A C 1
ATOM 1578 O O . GLU A 1 189 ? -14.611 9.253 -5.871 1.00 96.06 189 GLU A O 1
ATOM 1583 N N . VAL A 1 190 ? -13.144 7.878 -4.883 1.00 97.50 190 VAL A N 1
ATOM 1584 C CA . VAL A 1 190 ? -14.178 6.970 -4.350 1.00 97.50 190 VAL A CA 1
ATOM 1585 C C . VAL A 1 190 ? -15.032 7.654 -3.281 1.00 97.50 190 VAL A C 1
ATOM 1587 O O . VAL A 1 190 ? -16.241 7.430 -3.237 1.00 97.50 190 VAL A O 1
ATOM 1590 N N . ALA A 1 191 ? -14.447 8.528 -2.460 1.00 96.81 191 ALA A N 1
ATOM 1591 C CA . ALA A 1 191 ? -15.159 9.257 -1.413 1.00 96.81 191 ALA A CA 1
ATOM 1592 C C . ALA A 1 191 ? -16.210 10.249 -1.958 1.00 96.81 191 ALA A C 1
ATOM 1594 O O . ALA A 1 191 ? -17.073 10.719 -1.213 1.00 96.81 191 ALA A O 1
ATOM 1595 N N . GLU A 1 192 ? -16.180 10.558 -3.259 1.00 95.88 192 GLU A N 1
ATOM 1596 C CA . GLU A 1 192 ? -17.255 11.284 -3.947 1.00 95.88 192 GLU A CA 1
ATOM 1597 C C . GLU A 1 192 ? -18.480 10.406 -4.249 1.00 95.88 192 GLU A C 1
ATOM 1599 O O . GLU A 1 192 ? -19.572 10.933 -4.454 1.00 95.88 192 GLU A O 1
ATOM 1604 N N . LEU A 1 193 ? -18.315 9.081 -4.275 1.00 96.06 193 LEU A N 1
ATOM 1605 C CA . LEU A 1 193 ? -19.357 8.113 -4.630 1.00 96.06 193 LEU A CA 1
ATOM 1606 C C . LEU A 1 193 ? -20.000 7.468 -3.401 1.00 96.06 193 LEU A C 1
ATOM 1608 O O . LEU A 1 193 ? -21.213 7.270 -3.371 1.00 96.06 193 LEU A O 1
ATOM 1612 N N . VAL A 1 194 ? -19.189 7.127 -2.399 1.00 96.88 194 VAL A N 1
ATOM 1613 C CA . VAL A 1 194 ? -19.620 6.429 -1.184 1.00 96.88 194 VAL A CA 1
ATOM 1614 C C . VAL A 1 194 ? -18.869 6.983 0.032 1.00 96.88 194 VAL A C 1
ATOM 1616 O O . VAL A 1 194 ? -17.670 7.246 -0.072 1.00 96.88 194 VAL A O 1
ATOM 1619 N N . PRO A 1 195 ? -19.526 7.181 1.191 1.00 97.81 195 PRO A N 1
ATOM 1620 C CA . PRO A 1 195 ? -18.846 7.641 2.398 1.00 97.81 195 PRO A CA 1
ATOM 1621 C C . PRO A 1 195 ? -17.734 6.680 2.823 1.00 97.81 195 PRO A C 1
ATOM 1623 O O . PRO A 1 195 ? -17.947 5.468 2.862 1.00 97.81 195 PRO A O 1
ATOM 1626 N N . ILE A 1 196 ? -16.571 7.221 3.188 1.00 98.50 196 ILE A N 1
ATOM 1627 C CA . ILE A 1 196 ? -15.427 6.443 3.676 1.00 98.50 196 ILE A CA 1
ATOM 1628 C C . ILE A 1 196 ? -15.045 6.939 5.066 1.00 98.50 196 ILE A C 1
ATOM 1630 O O . ILE A 1 196 ? -14.718 8.115 5.244 1.00 98.50 196 ILE A O 1
ATOM 1634 N N . THR A 1 197 ? -15.036 6.028 6.034 1.00 98.56 197 THR A N 1
ATOM 1635 C CA . THR A 1 197 ? -14.440 6.262 7.350 1.00 98.56 197 THR A CA 1
ATOM 1636 C C . THR A 1 197 ? -13.106 5.541 7.439 1.00 98.56 197 THR A C 1
ATOM 1638 O O . THR A 1 197 ? -13.022 4.331 7.262 1.00 98.56 197 THR A O 1
ATOM 1641 N N . LEU A 1 198 ? -12.050 6.307 7.694 1.00 97.75 198 LEU A N 1
ATOM 1642 C CA . LEU A 1 198 ? -10.692 5.827 7.885 1.00 97.75 198 LEU A CA 1
ATOM 1643 C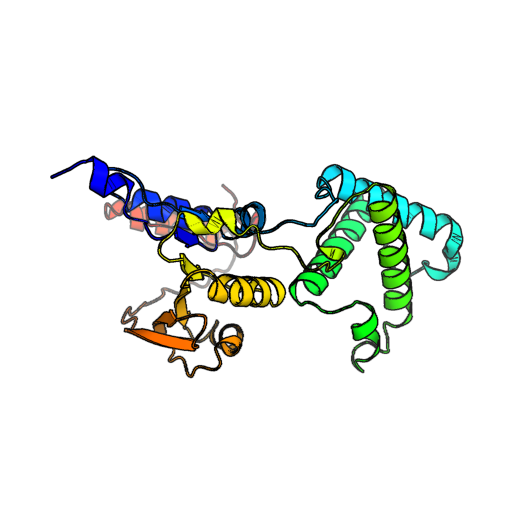 C . LEU A 1 198 ? -10.449 5.546 9.369 1.00 97.75 198 LEU A C 1
ATOM 1645 O O . LEU A 1 198 ? -10.506 6.458 10.193 1.00 97.75 198 LEU A O 1
ATOM 1649 N N . HIS A 1 199 ? -10.128 4.299 9.692 1.00 97.56 199 HIS A N 1
ATOM 1650 C CA . HIS A 1 199 ? -9.732 3.850 11.023 1.00 97.56 199 HIS A CA 1
ATOM 1651 C C . HIS A 1 199 ? -8.227 3.637 11.068 1.00 97.56 199 HIS A C 1
ATOM 1653 O O . HIS A 1 199 ? -7.686 2.893 10.248 1.00 97.56 199 HIS A O 1
ATOM 1659 N N . LEU A 1 200 ? -7.554 4.269 12.024 1.00 95.62 200 LEU A N 1
ATOM 1660 C CA . LEU A 1 200 ? -6.103 4.176 12.172 1.00 95.62 200 LEU A CA 1
ATOM 1661 C C . LEU A 1 200 ? -5.666 4.342 13.624 1.00 95.62 200 LEU A C 1
ATOM 1663 O O . LEU A 1 200 ? -6.378 4.919 14.444 1.00 95.62 200 LEU A O 1
ATOM 1667 N N . SER A 1 201 ? -4.448 3.897 13.910 1.00 94.50 201 SER A N 1
ATOM 1668 C CA . SER A 1 201 ? -3.737 4.213 15.147 1.00 94.50 201 SER A CA 1
ATOM 1669 C C . SER A 1 201 ? -2.642 5.234 14.865 1.00 94.50 201 SER A C 1
ATOM 1671 O O . SER A 1 201 ? -1.930 5.101 13.875 1.00 94.50 201 SER A O 1
ATOM 1673 N N . CYS A 1 202 ? -2.459 6.212 15.746 1.00 94.06 202 CYS A N 1
ATOM 1674 C CA . CYS A 1 202 ? -1.334 7.142 15.714 1.00 94.06 202 CYS A CA 1
ATOM 1675 C C . CYS A 1 202 ? -0.369 6.819 16.858 1.00 94.06 202 CYS A C 1
ATOM 1677 O O . CYS A 1 202 ? -0.780 6.736 18.015 1.00 94.06 202 CYS A O 1
ATOM 1679 N N . ASP A 1 203 ? 0.914 6.672 16.547 1.00 91.50 203 ASP A N 1
ATOM 1680 C CA . ASP A 1 203 ? 2.003 6.543 17.509 1.00 91.50 203 ASP A CA 1
ATOM 1681 C C . ASP A 1 203 ? 3.207 7.400 17.086 1.00 91.50 203 ASP A C 1
ATOM 1683 O O . ASP A 1 203 ? 3.220 8.054 16.039 1.00 91.50 203 ASP A O 1
ATOM 1687 N N . LYS A 1 204 ? 4.250 7.416 17.919 1.00 90.81 204 LYS A N 1
ATOM 1688 C CA . LYS A 1 204 ? 5.456 8.222 17.670 1.00 90.81 204 LYS A CA 1
ATOM 1689 C C . LYS A 1 204 ? 6.255 7.810 16.423 1.00 90.81 204 LYS A C 1
ATOM 1691 O O . LYS A 1 204 ? 7.139 8.555 16.008 1.00 90.81 204 LYS A O 1
ATOM 1696 N N . TYR A 1 205 ? 6.010 6.626 15.864 1.00 90.25 205 TYR A N 1
ATOM 1697 C CA . TYR A 1 205 ? 6.734 6.088 14.714 1.00 90.25 205 TYR A CA 1
ATOM 1698 C C . TYR A 1 205 ? 5.995 6.342 13.402 1.00 90.25 205 TYR A C 1
ATOM 1700 O O . TYR A 1 205 ? 6.643 6.553 12.377 1.00 90.25 205 TYR A O 1
ATOM 1708 N N . ASN A 1 206 ? 4.660 6.343 13.420 1.00 92.06 206 ASN A N 1
ATOM 1709 C CA . ASN A 1 206 ? 3.864 6.461 12.203 1.00 92.06 206 ASN A CA 1
ATOM 1710 C C . ASN A 1 206 ? 3.327 7.875 11.912 1.00 92.06 206 ASN A C 1
ATOM 1712 O O . ASN A 1 206 ? 2.862 8.120 10.801 1.00 92.06 206 ASN A O 1
ATOM 1716 N N . GLN A 1 207 ? 3.447 8.819 12.853 1.00 89.88 207 GLN A N 1
ATOM 1717 C CA . GLN A 1 207 ? 2.852 10.158 12.749 1.00 89.88 207 GLN A CA 1
ATOM 1718 C C . GLN A 1 207 ? 3.192 10.892 11.439 1.00 89.88 207 GLN A C 1
ATOM 1720 O O . GLN A 1 207 ? 2.298 11.434 10.793 1.00 89.88 207 GLN A O 1
ATOM 1725 N N . LYS A 1 208 ? 4.457 10.845 10.994 1.00 90.25 208 LYS A N 1
ATOM 1726 C CA . LYS A 1 208 ? 4.899 11.481 9.735 1.00 90.25 208 LYS A CA 1
ATOM 1727 C C . LYS A 1 208 ? 4.153 10.963 8.506 1.00 90.25 208 LYS A C 1
ATOM 1729 O O . LYS A 1 208 ? 3.899 11.699 7.562 1.00 90.25 208 LYS A O 1
ATOM 1734 N N . PHE A 1 209 ? 3.784 9.689 8.511 1.00 89.69 209 PHE A N 1
ATOM 1735 C CA . PHE A 1 209 ? 3.097 9.066 7.385 1.00 89.69 209 PHE A CA 1
ATOM 1736 C C . PHE A 1 209 ? 1.597 9.374 7.362 1.00 89.69 209 PHE A C 1
ATOM 1738 O O . PHE A 1 209 ? 0.940 9.095 6.363 1.00 89.69 209 PHE A O 1
ATOM 1745 N N . LEU A 1 210 ? 1.064 9.963 8.436 1.00 93.06 210 LEU A N 1
ATOM 1746 C CA . LEU A 1 210 ? -0.330 10.385 8.565 1.00 93.06 210 LEU A CA 1
ATOM 1747 C C . LEU A 1 210 ? -0.532 11.876 8.250 1.00 93.06 210 LEU A C 1
ATOM 1749 O O . LEU A 1 210 ? -1.667 12.347 8.223 1.00 93.06 210 LEU A O 1
ATOM 1753 N N . GLU A 1 211 ? 0.541 12.619 7.957 1.00 90.88 211 GLU A N 1
ATOM 1754 C CA . GLU A 1 211 ? 0.496 14.062 7.668 1.00 90.88 211 GLU A CA 1
ATOM 1755 C C . GLU A 1 211 ? -0.406 14.417 6.476 1.00 90.88 211 GLU A C 1
ATOM 1757 O O . GLU A 1 211 ? -0.947 15.520 6.419 1.00 90.88 211 GLU A O 1
ATOM 1762 N N . PHE A 1 212 ? -0.650 13.472 5.560 1.00 91.12 212 PHE A N 1
ATOM 1763 C CA . PHE A 1 212 ? -1.572 13.668 4.435 1.00 91.12 212 PHE A CA 1
ATOM 1764 C C . PHE A 1 212 ? -3.015 13.977 4.869 1.00 91.12 212 PHE A C 1
ATOM 1766 O O . PHE A 1 212 ? -3.785 14.516 4.076 1.00 91.12 212 PHE A O 1
ATOM 1773 N N . LEU A 1 213 ? -3.389 13.631 6.105 1.00 91.31 213 LEU A N 1
ATOM 1774 C CA . LEU A 1 213 ? -4.703 13.928 6.669 1.00 91.31 213 LEU A CA 1
ATOM 1775 C C . LEU A 1 213 ? -4.848 15.394 7.081 1.00 91.31 213 LEU A C 1
ATOM 1777 O O . LEU A 1 213 ? -5.956 15.802 7.398 1.00 91.31 213 LEU A O 1
ATOM 1781 N N . ASN A 1 214 ? -3.755 16.170 7.111 1.00 90.25 214 ASN A N 1
ATOM 1782 C CA . ASN A 1 214 ? -3.733 17.567 7.554 1.00 90.25 214 ASN A CA 1
ATOM 1783 C C . ASN A 1 214 ? -4.413 17.785 8.926 1.00 90.25 214 ASN A C 1
ATOM 1785 O O . ASN A 1 214 ? -5.038 18.812 9.195 1.00 90.25 214 ASN A O 1
ATOM 1789 N N . LEU A 1 215 ? -4.289 16.790 9.806 1.00 92.88 215 LEU A N 1
ATOM 1790 C CA . LEU A 1 215 ? -4.854 16.776 11.149 1.00 92.88 215 LEU A CA 1
ATOM 1791 C C . LEU A 1 215 ? -3.743 16.699 12.189 1.00 92.88 215 LEU A C 1
ATOM 1793 O O . LEU A 1 215 ? -2.727 16.031 12.002 1.00 92.88 215 LEU A O 1
ATOM 1797 N N . LYS A 1 216 ? -3.960 17.357 13.329 1.00 92.56 216 LYS A N 1
ATOM 1798 C CA . LYS A 1 216 ? -3.096 17.204 14.501 1.00 92.56 216 LYS A CA 1
ATOM 1799 C C . LYS A 1 216 ? -3.538 15.967 15.274 1.00 92.56 216 LYS A C 1
ATOM 1801 O O . LYS A 1 216 ? -4.468 16.045 16.068 1.00 92.56 216 LYS A O 1
ATOM 1806 N N . LEU A 1 217 ? -2.884 14.840 15.007 1.00 93.94 217 LEU A N 1
ATOM 1807 C CA . LEU A 1 217 ? -3.132 13.581 15.704 1.00 93.94 217 LEU A CA 1
ATOM 1808 C C . LEU A 1 217 ? -2.191 13.454 16.905 1.00 93.94 217 LEU A C 1
ATOM 1810 O O . LEU A 1 217 ? -0.968 13.506 16.755 1.00 93.94 217 LEU A O 1
ATOM 1814 N N . GLU A 1 218 ? -2.766 13.270 18.087 1.00 94.19 218 GLU A N 1
ATOM 1815 C CA . GLU A 1 218 ? -2.044 12.889 19.301 1.00 94.19 218 GLU A CA 1
ATOM 1816 C C . GLU A 1 218 ? -1.541 11.445 19.191 1.00 94.19 218 GLU A C 1
ATOM 1818 O O . GLU A 1 218 ? -2.210 10.589 18.599 1.00 94.19 218 GLU A O 1
ATOM 1823 N N . THR A 1 219 ? -0.363 11.183 19.761 1.00 93.25 219 THR A N 1
ATOM 1824 C CA . THR A 1 219 ? 0.232 9.844 19.817 1.00 93.25 219 THR A CA 1
ATOM 1825 C C . THR A 1 219 ? -0.518 8.945 20.795 1.00 93.25 219 THR A C 1
ATOM 1827 O O . THR A 1 219 ? -1.194 9.416 21.709 1.00 93.25 219 THR A O 1
ATOM 1830 N N . ASP A 1 220 ? -0.361 7.636 20.612 1.00 92.69 220 ASP A N 1
ATOM 1831 C CA . ASP A 1 220 ? -0.979 6.594 21.431 1.00 92.69 220 ASP A CA 1
ATOM 1832 C C . ASP A 1 220 ? -2.511 6.706 21.446 1.00 92.69 220 ASP A C 1
ATOM 1834 O O . ASP A 1 220 ? -3.161 6.536 22.477 1.00 92.69 220 ASP A O 1
ATOM 1838 N N . CYS A 1 221 ? -3.100 7.010 20.288 1.00 94.44 221 CYS A N 1
ATOM 1839 C CA . CYS A 1 221 ? -4.544 7.135 20.110 1.00 94.44 221 CYS A CA 1
ATOM 1840 C C . CYS A 1 221 ? -5.018 6.386 18.860 1.00 94.44 221 CYS A C 1
ATOM 1842 O O . CYS A 1 221 ? -4.335 6.367 17.838 1.00 94.44 221 CYS A O 1
ATOM 1844 N N . ASP A 1 222 ? -6.209 5.802 18.943 1.00 95.81 222 ASP A N 1
ATOM 1845 C CA . ASP A 1 222 ? -6.978 5.312 17.802 1.00 95.81 222 ASP A CA 1
ATOM 1846 C C . ASP A 1 222 ? -7.961 6.381 17.338 1.00 95.81 222 ASP A C 1
ATOM 1848 O O . ASP A 1 222 ? -8.577 7.060 18.163 1.00 95.81 222 ASP A O 1
ATOM 185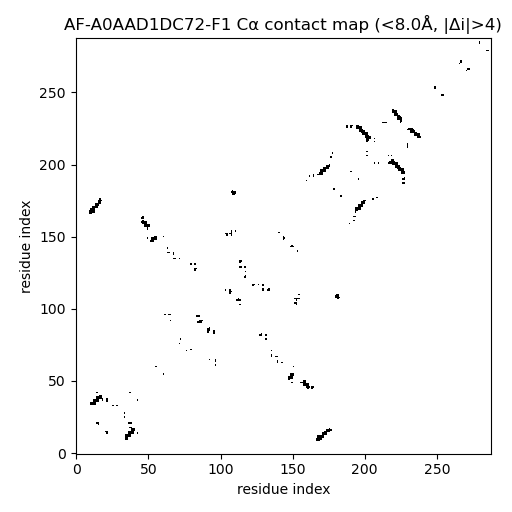2 N N . TYR A 1 223 ? -8.119 6.509 16.024 1.00 96.94 223 TYR A N 1
ATOM 1853 C CA . TYR A 1 223 ? -8.987 7.492 15.390 1.00 96.94 223 TYR A CA 1
ATOM 1854 C C . TYR A 1 223 ? -9.916 6.836 14.376 1.00 96.94 223 TYR A C 1
ATOM 1856 O O . TYR A 1 223 ? -9.493 5.969 13.609 1.00 96.94 223 TYR A O 1
ATOM 1864 N N . SER A 1 224 ? -11.147 7.341 14.313 1.00 97.94 224 SER A N 1
ATOM 1865 C CA . SER A 1 224 ? -12.018 7.219 13.141 1.00 97.94 224 SER A CA 1
ATOM 1866 C C . SER A 1 224 ? -12.150 8.597 12.506 1.00 97.94 224 SER A C 1
ATOM 1868 O O . SER A 1 224 ? -12.479 9.564 13.195 1.00 97.94 224 SER A O 1
ATOM 1870 N N . ILE A 1 225 ? -11.879 8.705 11.211 1.00 97.88 225 ILE A N 1
ATOM 1871 C CA . ILE A 1 225 ? -11.804 9.975 10.484 1.00 97.88 225 ILE A CA 1
ATOM 1872 C C . ILE A 1 225 ? -12.676 9.878 9.236 1.00 97.88 225 ILE A C 1
ATOM 1874 O O . ILE A 1 225 ? -12.552 8.929 8.468 1.00 97.88 225 ILE A O 1
ATOM 1878 N N . ASP A 1 226 ? -13.527 10.871 8.996 1.00 97.19 226 ASP A N 1
ATOM 1879 C CA . ASP A 1 226 ? -14.213 11.010 7.712 1.00 97.19 226 ASP A CA 1
ATOM 1880 C C . ASP A 1 226 ? -13.175 11.368 6.643 1.00 97.19 226 ASP A C 1
ATOM 1882 O O . ASP A 1 226 ? -12.538 12.422 6.713 1.00 97.19 226 ASP A O 1
ATOM 1886 N N . PHE A 1 227 ? -12.967 10.475 5.674 1.00 96.06 227 PHE A N 1
ATOM 1887 C CA . PHE A 1 227 ? -11.841 10.581 4.746 1.00 96.06 227 PHE A CA 1
ATOM 1888 C C . PHE A 1 227 ? -11.944 11.801 3.822 1.00 96.06 227 PHE A C 1
ATOM 1890 O O . PHE A 1 227 ? -10.932 12.414 3.486 1.00 96.06 227 PHE A O 1
ATOM 1897 N N . LYS A 1 228 ? -13.169 12.178 3.435 1.00 93.81 228 LYS A N 1
ATOM 1898 C CA . LYS A 1 228 ? -13.431 13.283 2.506 1.00 93.81 228 LYS A CA 1
ATOM 1899 C C . LYS A 1 228 ? -13.242 14.640 3.170 1.00 93.81 228 LYS A C 1
ATOM 1901 O O . LYS A 1 228 ? -12.567 15.517 2.642 1.00 93.81 228 LYS A O 1
ATOM 1906 N N . THR A 1 229 ? -13.886 14.829 4.316 1.00 93.88 229 THR A N 1
ATOM 1907 C CA . THR A 1 229 ? -13.888 16.100 5.047 1.00 93.88 229 THR A CA 1
ATOM 1908 C C . THR A 1 229 ? -12.687 16.250 5.969 1.00 93.88 229 THR A C 1
ATOM 1910 O O . THR A 1 229 ? -12.481 17.341 6.499 1.00 93.88 229 THR A O 1
ATOM 1913 N N . GLN A 1 230 ? -11.920 15.171 6.166 1.00 94.12 230 GLN A N 1
ATOM 1914 C CA . GLN A 1 230 ? -10.802 15.088 7.102 1.00 94.12 230 GLN A CA 1
ATOM 1915 C C . GLN A 1 230 ? -11.225 15.527 8.507 1.00 94.12 230 GLN A C 1
ATOM 1917 O O . GLN A 1 230 ? -10.542 16.299 9.171 1.00 94.12 230 GLN A O 1
ATOM 1922 N N . LYS A 1 231 ? -12.392 15.067 8.968 1.00 95.94 231 LYS A N 1
ATOM 1923 C CA . LYS A 1 231 ? -12.893 15.359 10.316 1.00 95.94 231 LYS A CA 1
ATOM 1924 C C . LYS A 1 231 ? -12.733 14.147 11.211 1.00 95.94 231 LYS A C 1
ATOM 1926 O O . LYS A 1 231 ? -13.134 13.046 10.846 1.00 95.94 231 LYS A O 1
ATOM 1931 N N . ILE A 1 232 ? -12.191 14.367 12.404 1.00 97.75 232 ILE A N 1
ATOM 1932 C CA . ILE A 1 232 ? -12.140 13.341 13.445 1.00 97.75 232 ILE A CA 1
ATOM 1933 C C . ILE A 1 232 ? -13.575 13.060 13.901 1.00 97.75 232 ILE A C 1
ATOM 1935 O O . ILE A 1 232 ? -14.270 13.959 14.374 1.00 97.75 232 ILE A O 1
ATOM 1939 N N . LEU A 1 233 ? -14.009 11.815 13.733 1.00 97.56 233 LEU A N 1
ATOM 1940 C CA . LEU A 1 233 ? -15.304 11.307 14.182 1.00 97.56 233 LEU A CA 1
ATOM 1941 C C . LEU A 1 233 ? -15.203 10.719 15.588 1.00 97.56 233 LEU A C 1
ATOM 1943 O O . LEU A 1 233 ? -16.105 10.891 16.403 1.00 97.56 233 LEU A O 1
ATOM 1947 N N . SER A 1 234 ? -14.098 10.028 15.875 1.00 97.44 234 SER A N 1
ATOM 1948 C CA . SER A 1 234 ? -13.814 9.457 17.188 1.00 97.44 234 SER A CA 1
ATOM 1949 C C . SER A 1 234 ? -12.312 9.479 17.482 1.00 97.44 234 SER A C 1
ATOM 1951 O O . SER A 1 234 ? -11.490 9.418 16.565 1.00 97.44 234 SER A O 1
ATOM 1953 N N . GLN A 1 235 ? -11.969 9.570 18.767 1.00 96.62 235 GLN A N 1
ATOM 1954 C CA . GLN A 1 235 ? -10.607 9.462 19.281 1.00 96.62 235 GLN A CA 1
ATOM 1955 C C . GLN A 1 235 ? -10.637 8.644 20.573 1.00 96.62 235 GLN A C 1
ATOM 1957 O O . GLN A 1 235 ? -11.397 8.958 21.491 1.00 96.62 235 GLN A O 1
ATOM 1962 N N . THR A 1 236 ? -9.789 7.621 20.662 1.00 95.62 236 THR A N 1
ATOM 1963 C CA . THR A 1 236 ? -9.667 6.761 21.845 1.00 95.62 236 THR A CA 1
ATOM 1964 C C . THR A 1 236 ? -8.204 6.622 22.244 1.00 95.62 236 THR A C 1
ATOM 1966 O O . THR A 1 236 ? -7.383 6.166 21.458 1.00 95.62 236 THR A O 1
ATOM 1969 N N . SER A 1 237 ? -7.857 6.990 23.478 1.00 92.94 237 SER A N 1
ATOM 1970 C CA 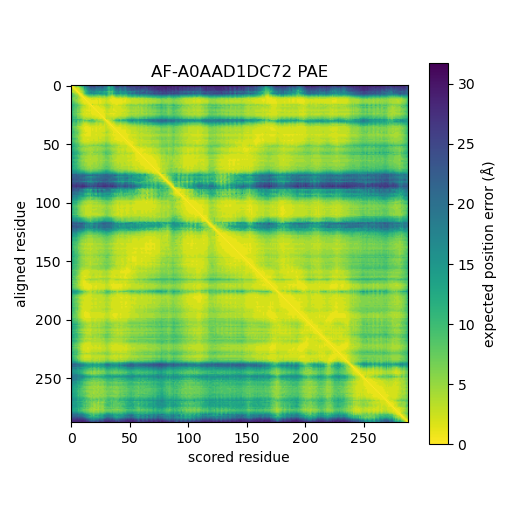. SER A 1 237 ? -6.484 6.859 23.982 1.00 92.94 237 SER A CA 1
ATOM 1971 C C . SER A 1 237 ? -6.127 5.402 24.297 1.00 92.94 237 SER A C 1
ATOM 1973 O O . SER A 1 237 ? -6.849 4.714 25.026 1.00 92.94 237 SER A O 1
ATOM 1975 N N . LYS A 1 238 ? -4.967 4.951 23.813 1.00 84.06 238 LYS A N 1
ATOM 1976 C CA . LYS A 1 238 ? -4.351 3.670 24.162 1.00 84.06 238 LYS A CA 1
ATOM 1977 C C . LYS A 1 238 ? -3.621 3.801 25.494 1.00 84.06 238 LYS A C 1
ATOM 1979 O O . LYS A 1 238 ? -2.489 4.260 25.573 1.00 84.06 238 LYS A O 1
ATOM 1984 N N . ARG A 1 239 ? -4.255 3.343 26.572 1.00 68.38 239 ARG A N 1
ATOM 1985 C CA . ARG A 1 239 ? -3.660 3.333 27.924 1.00 68.38 239 ARG A CA 1
ATOM 1986 C C . ARG A 1 239 ? -2.912 2.040 28.252 1.00 68.38 239 ARG A C 1
ATOM 1988 O O . ARG A 1 239 ? -2.915 1.605 29.404 1.00 68.38 239 ARG A O 1
ATOM 1995 N N . GLN A 1 240 ? -2.310 1.380 27.266 1.00 72.19 240 GLN A N 1
ATOM 1996 C CA . GLN A 1 240 ? -1.635 0.114 27.532 1.00 72.19 240 GLN A CA 1
ATOM 1997 C C . GLN A 1 240 ? -0.190 0.366 27.965 1.00 72.19 240 GLN A C 1
ATOM 1999 O O . GLN A 1 240 ? 0.676 0.692 27.158 1.00 72.19 240 GLN A O 1
ATOM 2004 N N . LYS A 1 241 ? 0.076 0.213 29.266 1.00 74.81 241 LYS A N 1
ATOM 2005 C CA . LYS A 1 241 ? 1.441 0.236 29.791 1.00 74.81 241 LYS A CA 1
ATOM 2006 C C . LYS A 1 241 ? 2.105 -1.103 29.470 1.00 74.81 241 LYS A C 1
ATOM 2008 O O . LYS A 1 241 ? 1.723 -2.131 30.022 1.00 74.81 241 LYS A O 1
ATOM 2013 N N . ILE A 1 242 ? 3.084 -1.084 28.571 1.00 81.25 242 ILE A N 1
ATOM 2014 C CA . ILE A 1 242 ? 3.932 -2.240 28.276 1.00 81.25 242 ILE A CA 1
ATOM 2015 C C . ILE A 1 242 ? 5.222 -2.079 29.080 1.00 81.25 242 ILE A C 1
ATOM 2017 O O . ILE A 1 242 ? 5.879 -1.043 28.996 1.00 81.25 242 ILE A O 1
ATOM 2021 N N . GLU A 1 243 ? 5.588 -3.099 29.853 1.00 87.00 243 GLU A N 1
ATOM 2022 C CA . GLU A 1 243 ? 6.868 -3.164 30.565 1.00 87.00 243 GLU A CA 1
ATOM 2023 C C . GLU A 1 243 ? 7.756 -4.213 29.879 1.00 87.00 243 GLU A C 1
ATOM 2025 O O . GLU A 1 243 ? 7.693 -5.399 30.215 1.00 87.00 243 GLU A O 1
ATOM 2030 N N . PRO A 1 244 ? 8.531 -3.817 28.849 1.00 89.75 244 PRO A N 1
ATOM 2031 C CA . PRO A 1 244 ? 9.333 -4.763 28.089 1.00 89.75 244 PRO A CA 1
ATOM 2032 C C . PRO A 1 244 ? 10.479 -5.307 28.946 1.00 89.75 244 PRO A C 1
ATOM 2034 O O . PRO A 1 244 ? 11.174 -4.559 29.635 1.00 89.75 244 PRO A O 1
ATOM 2037 N N . LYS A 1 245 ? 10.719 -6.618 28.854 1.00 91.00 245 LYS A N 1
ATOM 2038 C CA . LYS A 1 245 ? 11.928 -7.245 29.398 1.00 91.00 245 LYS A CA 1
ATOM 2039 C C . LYS A 1 245 ? 13.010 -7.249 28.326 1.00 91.00 245 LYS A C 1
ATOM 2041 O O . LYS A 1 245 ? 12.807 -7.799 27.246 1.00 91.00 245 LYS A O 1
ATOM 2046 N N . LEU A 1 246 ? 14.152 -6.640 28.631 1.00 92.81 246 LEU A N 1
ATOM 2047 C CA . LEU A 1 246 ? 15.305 -6.595 27.738 1.00 92.81 246 LEU A CA 1
ATOM 2048 C C . LEU A 1 246 ? 16.367 -7.591 28.200 1.00 92.81 246 LEU A C 1
ATOM 2050 O O . LEU A 1 246 ? 16.752 -7.599 29.368 1.00 92.81 246 LEU A O 1
ATOM 2054 N N . TYR A 1 247 ? 16.876 -8.382 27.260 1.00 91.06 247 TYR A N 1
ATOM 2055 C CA . TYR A 1 247 ? 17.921 -9.366 27.510 1.00 91.06 247 TYR A CA 1
ATOM 2056 C C . TYR A 1 247 ? 19.096 -9.133 26.563 1.00 91.06 247 TYR A C 1
ATOM 2058 O O . TYR A 1 247 ? 18.918 -9.068 25.347 1.00 91.06 247 TYR A O 1
ATOM 2066 N N . ALA A 1 248 ? 20.304 -9.041 27.116 1.00 91.38 248 ALA A N 1
ATOM 2067 C CA . ALA A 1 248 ? 21.541 -8.995 26.345 1.00 91.38 248 ALA A CA 1
ATOM 2068 C C . ALA A 1 248 ? 22.185 -10.386 26.325 1.00 91.38 248 ALA A C 1
ATOM 2070 O O . ALA A 1 248 ? 22.390 -10.997 27.371 1.00 91.38 248 ALA A O 1
ATOM 2071 N N . ASN A 1 249 ? 22.516 -10.886 25.135 1.00 87.06 249 ASN A N 1
ATOM 2072 C CA . ASN A 1 249 ? 23.085 -12.217 24.942 1.00 87.06 249 ASN A CA 1
ATOM 2073 C C . ASN A 1 249 ? 24.353 -12.153 24.093 1.00 87.06 249 ASN A C 1
ATOM 2075 O O . ASN A 1 249 ? 24.408 -11.432 23.101 1.00 87.06 249 ASN A O 1
ATOM 2079 N N . SER A 1 250 ? 25.349 -12.962 24.455 1.00 89.25 250 SER A N 1
ATOM 2080 C CA . SER A 1 250 ? 26.668 -12.976 23.810 1.00 89.25 250 SER A CA 1
ATOM 2081 C C . SER A 1 250 ? 26.740 -13.808 22.519 1.00 89.25 250 SER A C 1
ATOM 2083 O O . SER A 1 250 ? 27.787 -13.834 21.883 1.00 89.25 250 SER A O 1
ATOM 2085 N N . SER A 1 251 ? 25.690 -14.558 22.164 1.00 88.88 251 SER A N 1
ATOM 2086 C CA . SER A 1 251 ? 25.643 -15.379 20.943 1.00 88.88 251 SER A CA 1
ATOM 2087 C C . SER A 1 251 ? 24.208 -15.675 20.497 1.00 88.88 251 SER A C 1
ATOM 2089 O O . SER A 1 251 ? 23.285 -15.658 21.315 1.00 88.88 251 SER A O 1
ATOM 2091 N N . TYR A 1 252 ? 24.030 -16.012 19.214 1.00 85.06 252 TYR A N 1
ATOM 2092 C CA . TYR A 1 252 ? 22.731 -16.398 18.647 1.00 85.06 252 TYR A CA 1
ATOM 2093 C C . TYR A 1 252 ? 22.142 -17.657 19.291 1.00 85.06 252 TYR A C 1
ATOM 2095 O O . TYR A 1 252 ? 20.950 -17.693 19.575 1.00 85.06 252 TYR A O 1
ATOM 2103 N N . LEU A 1 253 ? 22.976 -18.646 19.631 1.00 86.88 253 LEU A N 1
ATOM 2104 C CA . LEU A 1 253 ? 22.524 -19.857 20.325 1.00 86.88 253 LEU A CA 1
ATOM 2105 C C . LEU A 1 253 ? 21.849 -19.528 21.667 1.00 86.88 253 LEU A C 1
ATOM 2107 O O . LEU A 1 253 ? 20.801 -20.081 21.989 1.00 86.88 253 LEU A O 1
ATOM 2111 N N . LYS A 1 254 ? 22.418 -18.589 22.437 1.00 89.50 254 LYS A N 1
ATOM 2112 C CA . LYS A 1 254 ? 21.828 -18.147 23.709 1.00 89.50 254 LYS A CA 1
ATOM 2113 C C . LYS A 1 254 ? 20.534 -17.360 23.505 1.00 89.50 254 LYS A C 1
ATOM 2115 O O . LYS A 1 254 ? 19.623 -17.494 24.312 1.00 89.50 254 LYS A O 1
ATOM 2120 N N . GLN A 1 255 ? 20.438 -16.575 22.430 1.00 88.19 255 GLN A N 1
ATOM 2121 C CA . GLN A 1 255 ? 19.190 -15.897 22.065 1.00 88.19 255 GLN A CA 1
ATOM 2122 C C . GLN A 1 255 ? 18.092 -16.917 21.735 1.00 88.19 255 GLN A C 1
ATOM 2124 O O . GLN A 1 255 ? 16.998 -16.812 22.279 1.00 88.19 255 GLN A O 1
ATOM 2129 N N . GLY A 1 256 ? 18.402 -17.944 20.936 1.00 88.25 256 GLY A N 1
ATOM 2130 C CA . GLY A 1 256 ? 17.473 -19.037 20.634 1.00 88.25 256 GLY A CA 1
ATOM 2131 C C . GLY A 1 256 ? 17.027 -19.798 21.887 1.00 88.25 256 GLY A C 1
ATOM 2132 O O . GLY A 1 256 ? 15.834 -19.999 22.088 1.00 88.25 256 GLY A O 1
ATOM 2133 N N . ALA A 1 257 ? 17.962 -20.144 22.778 1.00 89.81 257 ALA A N 1
ATOM 2134 C CA . ALA A 1 257 ? 17.640 -20.800 24.047 1.00 89.81 257 ALA A CA 1
ATOM 2135 C C . ALA A 1 257 ? 16.731 -19.939 24.945 1.00 89.81 257 ALA A C 1
ATOM 2137 O O . ALA A 1 257 ? 15.774 -20.455 25.517 1.00 89.81 257 ALA A O 1
ATOM 2138 N N . LEU A 1 258 ? 16.984 -18.627 25.030 1.00 91.50 258 LEU A N 1
ATOM 2139 C CA . LEU A 1 258 ? 16.132 -17.694 25.770 1.00 91.50 258 LEU A CA 1
ATOM 2140 C C . LEU A 1 258 ? 14.719 -17.614 25.176 1.00 91.50 258 LEU A C 1
ATOM 2142 O O . LEU A 1 258 ? 13.746 -17.573 25.927 1.00 91.50 258 LEU A O 1
ATOM 2146 N N . VAL A 1 259 ? 14.597 -17.593 23.846 1.00 91.00 259 VAL A N 1
ATOM 2147 C CA . VAL A 1 259 ? 13.294 -17.607 23.168 1.00 91.00 259 VAL A CA 1
ATOM 2148 C C . VAL A 1 259 ? 12.531 -18.882 23.530 1.00 91.00 259 VAL A C 1
ATOM 2150 O O . VAL A 1 259 ? 11.400 -18.779 23.994 1.00 91.00 259 VAL A O 1
ATOM 2153 N N . LEU A 1 260 ? 13.158 -20.060 23.423 1.00 91.75 260 LEU A N 1
ATOM 2154 C CA . LEU A 1 260 ? 12.538 -21.339 23.797 1.00 91.75 260 LEU A CA 1
ATOM 2155 C C . LEU A 1 260 ? 12.118 -21.377 25.272 1.00 91.75 260 LEU A C 1
ATOM 2157 O O . LEU A 1 260 ? 11.002 -21.783 25.580 1.00 91.75 260 LEU A O 1
ATOM 2161 N N . GLN A 1 261 ? 12.972 -20.896 26.177 1.00 93.06 261 GLN A N 1
ATOM 2162 C CA . GLN A 1 261 ? 12.632 -20.787 27.595 1.00 93.06 261 GLN A CA 1
ATOM 2163 C C . GLN A 1 261 ? 11.430 -19.858 27.818 1.00 93.06 261 GLN A C 1
ATOM 2165 O O . GLN A 1 261 ? 10.532 -20.184 28.586 1.00 93.06 261 GLN A O 1
ATOM 2170 N N . THR A 1 262 ? 11.386 -18.712 27.136 1.00 92.31 262 THR A N 1
ATOM 2171 C CA . THR A 1 262 ? 10.286 -17.744 27.278 1.00 92.31 262 THR A CA 1
ATOM 2172 C C . THR A 1 262 ? 8.967 -18.315 26.755 1.00 92.31 262 THR A C 1
ATOM 2174 O O . THR A 1 262 ? 7.918 -18.063 27.346 1.00 92.31 262 THR A O 1
ATOM 2177 N N . ILE A 1 263 ? 9.014 -19.100 25.673 1.00 93.06 263 ILE A N 1
ATOM 2178 C CA . ILE A 1 263 ? 7.857 -19.837 25.150 1.00 93.06 263 ILE A CA 1
ATOM 2179 C C . ILE A 1 263 ? 7.361 -20.836 26.195 1.00 93.06 263 ILE A C 1
ATOM 2181 O O . ILE A 1 263 ? 6.182 -20.825 26.531 1.00 93.06 263 ILE A O 1
ATOM 2185 N N . GLU A 1 264 ? 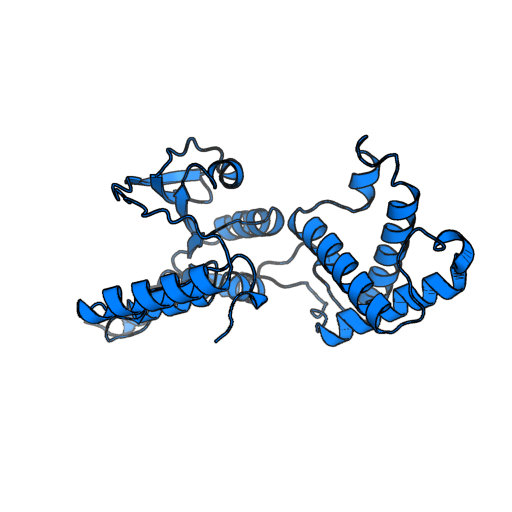8.254 -21.653 26.751 1.00 94.00 264 GLU A N 1
ATOM 2186 C CA . GLU A 1 264 ? 7.905 -22.636 27.779 1.00 94.00 264 GLU A CA 1
ATOM 2187 C C . GLU A 1 264 ? 7.274 -21.959 29.009 1.00 94.00 264 GLU A C 1
ATOM 2189 O O . GLU A 1 264 ? 6.194 -22.343 29.450 1.00 94.00 264 GLU A O 1
ATOM 2194 N N . GLU A 1 265 ? 7.871 -20.872 29.509 1.00 93.69 265 GLU A N 1
ATOM 2195 C CA . GLU A 1 265 ? 7.322 -20.076 30.617 1.00 93.69 265 GLU A CA 1
ATOM 2196 C C . GLU A 1 265 ? 5.952 -19.450 30.297 1.00 93.69 265 GLU A C 1
ATOM 2198 O O . GLU A 1 265 ? 5.146 -19.213 31.204 1.00 93.69 265 GLU A O 1
ATOM 2203 N N . TYR A 1 266 ? 5.695 -19.123 29.028 1.00 92.50 266 TYR A N 1
ATOM 2204 C CA . TYR A 1 266 ? 4.408 -18.607 28.570 1.00 92.50 266 TYR A CA 1
ATOM 2205 C C . TYR A 1 266 ? 3.348 -19.713 28.553 1.00 92.50 266 TYR A C 1
ATOM 2207 O O . TYR A 1 266 ? 2.243 -19.489 29.051 1.00 92.50 266 TYR A O 1
ATOM 2215 N N . LEU A 1 267 ? 3.696 -20.896 28.039 1.00 93.75 267 LEU A N 1
ATOM 2216 C CA . LEU A 1 267 ? 2.814 -22.061 27.935 1.00 93.75 267 LEU A CA 1
ATOM 2217 C C . LEU A 1 267 ? 2.484 -22.674 29.301 1.00 93.75 267 LEU A C 1
ATOM 2219 O O . LEU A 1 267 ? 1.334 -23.017 29.546 1.00 93.75 267 LEU A O 1
ATOM 2223 N N . GLN A 1 268 ? 3.447 -22.730 30.226 1.00 95.62 268 GLN A N 1
ATOM 2224 C CA . GLN A 1 268 ? 3.242 -23.230 31.596 1.00 95.62 268 GLN A CA 1
ATOM 2225 C C . GLN A 1 268 ? 2.230 -22.416 32.416 1.00 95.62 268 GLN A C 1
ATOM 2227 O O . GLN A 1 268 ? 1.785 -22.861 33.470 1.00 95.62 268 GLN A O 1
ATOM 2232 N N . LYS A 1 269 ? 1.875 -21.213 31.958 1.00 94.81 269 LYS A N 1
ATOM 2233 C CA . LYS A 1 269 ? 0.845 -20.360 32.569 1.00 94.81 269 LYS A CA 1
ATOM 2234 C C . LYS A 1 269 ? -0.535 -20.550 31.931 1.00 94.81 269 LYS A C 1
ATOM 2236 O O . LYS A 1 269 ? -1.387 -19.684 32.109 1.00 94.81 269 LYS A O 1
ATOM 2241 N N . ASP A 1 270 ? -0.726 -21.621 31.158 1.00 92.38 270 ASP A N 1
ATOM 2242 C CA . ASP A 1 270 ? -1.944 -21.921 30.393 1.00 92.38 270 ASP A CA 1
ATOM 2243 C C . ASP A 1 270 ? -2.374 -20.775 29.457 1.00 92.38 270 ASP A C 1
ATOM 2245 O O . ASP A 1 270 ? -3.557 -20.584 29.162 1.00 92.38 270 ASP A O 1
ATOM 2249 N N . ASN A 1 271 ? -1.413 -19.975 28.982 1.00 91.75 271 ASN A N 1
ATOM 2250 C CA . ASN A 1 271 ? -1.709 -18.931 28.011 1.00 91.75 271 ASN A CA 1
ATOM 2251 C C . ASN A 1 271 ? -1.959 -19.538 26.626 1.00 91.75 271 ASN A C 1
ATOM 2253 O O . ASN A 1 271 ? -1.299 -20.493 26.222 1.00 91.75 271 ASN A O 1
ATOM 2257 N N . ASP A 1 272 ? -2.868 -18.924 25.869 1.00 89.19 272 ASP A N 1
ATOM 2258 C CA . ASP A 1 272 ? -3.195 -19.336 24.503 1.00 89.19 272 ASP A CA 1
ATOM 2259 C C . ASP A 1 272 ? -1.979 -19.170 23.569 1.00 89.19 272 ASP A C 1
ATOM 2261 O O . ASP A 1 272 ? -1.561 -18.031 23.316 1.00 89.19 272 ASP A O 1
ATOM 2265 N N . PRO A 1 273 ? -1.432 -20.263 23.000 1.00 87.12 273 PRO A N 1
ATOM 2266 C CA . PRO A 1 273 ? -0.297 -20.196 22.083 1.00 87.12 273 PRO A CA 1
ATOM 2267 C C . PRO A 1 273 ? -0.557 -19.294 20.870 1.00 87.12 273 PRO A C 1
ATOM 2269 O O . PRO A 1 273 ? 0.373 -18.683 20.349 1.00 87.12 273 PRO A O 1
ATOM 2272 N N . ASN A 1 274 ? -1.818 -19.152 20.443 1.00 84.69 274 ASN A N 1
ATOM 2273 C CA . ASN A 1 274 ? -2.195 -18.335 19.286 1.00 84.69 274 ASN A CA 1
ATOM 2274 C C . ASN A 1 274 ? -2.101 -16.825 19.550 1.00 84.69 274 ASN A C 1
ATOM 2276 O O . ASN A 1 274 ? -2.196 -16.029 18.616 1.00 84.69 274 ASN A O 1
ATOM 2280 N N . LYS A 1 275 ? -1.909 -16.416 20.809 1.00 87.06 275 LYS A N 1
ATOM 2281 C CA . LYS A 1 275 ? -1.712 -15.013 21.204 1.00 87.06 275 LYS A CA 1
ATOM 2282 C C . LYS A 1 275 ? -0.238 -14.629 21.344 1.00 87.06 275 LYS A C 1
ATOM 2284 O O . LYS A 1 275 ? 0.061 -13.492 21.707 1.00 87.06 275 LYS A O 1
ATOM 2289 N N . MET A 1 276 ? 0.679 -15.548 21.044 1.00 89.00 276 MET A N 1
ATOM 2290 C CA . MET A 1 276 ? 2.119 -15.316 21.060 1.00 89.00 276 MET A CA 1
ATOM 2291 C C . MET A 1 276 ? 2.662 -15.177 19.633 1.00 89.00 276 MET A C 1
ATOM 2293 O O . MET A 1 276 ? 2.257 -15.895 18.722 1.00 89.00 276 MET A O 1
ATOM 2297 N N . ALA A 1 277 ? 3.619 -14.270 19.441 1.00 88.88 277 ALA A N 1
ATOM 2298 C CA . ALA A 1 277 ? 4.345 -14.125 18.185 1.00 88.88 277 ALA A CA 1
ATOM 2299 C C . ALA A 1 277 ? 5.838 -13.917 18.452 1.00 88.88 277 ALA A C 1
ATOM 2301 O O . ALA A 1 277 ? 6.217 -13.218 19.393 1.00 88.88 277 ALA A O 1
ATOM 2302 N N . ILE A 1 278 ? 6.676 -14.497 17.593 1.00 88.00 278 ILE A N 1
ATOM 2303 C CA . ILE A 1 278 ? 8.125 -14.285 17.580 1.00 88.00 278 ILE A CA 1
ATOM 2304 C C . ILE A 1 278 ? 8.440 -13.464 16.336 1.00 88.00 278 ILE A C 1
ATOM 2306 O O . ILE A 1 278 ? 8.095 -13.860 15.224 1.00 88.00 278 ILE A O 1
ATOM 2310 N N . ILE A 1 279 ? 9.072 -12.310 16.529 1.00 88.50 279 ILE A N 1
ATOM 2311 C CA . ILE A 1 279 ? 9.450 -11.403 15.446 1.00 88.50 279 ILE A CA 1
ATOM 2312 C C . ILE A 1 279 ? 10.973 -11.380 15.385 1.00 88.50 279 ILE A C 1
ATOM 2314 O O . ILE A 1 279 ? 11.627 -10.979 16.348 1.00 88.50 279 ILE A O 1
ATOM 2318 N N . THR A 1 280 ? 11.533 -11.821 14.262 1.00 86.25 280 THR A N 1
ATOM 2319 C CA . THR A 1 280 ? 12.976 -11.822 14.009 1.00 86.25 280 THR A CA 1
ATOM 2320 C C . THR A 1 280 ? 13.341 -10.748 12.978 1.00 86.25 280 THR A C 1
ATOM 2322 O O . THR A 1 280 ? 12.517 -10.404 12.130 1.00 86.25 280 THR A O 1
ATOM 2325 N N . PRO A 1 281 ? 14.569 -10.196 13.022 1.00 80.38 281 PRO A N 1
ATOM 2326 C CA . PRO A 1 281 ? 15.016 -9.200 12.043 1.00 80.38 281 PRO A CA 1
ATOM 2327 C C . PRO A 1 281 ? 15.255 -9.794 10.645 1.00 80.38 281 PRO A C 1
ATOM 2329 O O . PRO A 1 281 ? 15.251 -9.061 9.663 1.00 80.38 281 PRO A O 1
ATOM 2332 N N . ASN A 1 282 ? 15.475 -11.108 10.556 1.00 77.19 282 ASN A N 1
ATOM 2333 C CA . ASN A 1 282 ? 15.619 -11.861 9.312 1.00 77.19 282 ASN A CA 1
ATOM 2334 C C . ASN A 1 282 ? 14.936 -13.234 9.482 1.00 77.19 282 ASN A C 1
ATOM 2336 O O . ASN A 1 282 ? 14.964 -13.810 10.574 1.00 77.19 282 ASN A O 1
ATOM 2340 N N . ALA A 1 283 ? 14.332 -13.752 8.413 1.00 73.81 283 ALA A N 1
ATOM 2341 C CA . ALA A 1 283 ? 13.791 -15.105 8.341 1.00 73.81 283 ALA A CA 1
ATOM 2342 C C . ALA A 1 283 ? 14.872 -16.184 8.535 1.00 73.81 283 ALA A C 1
ATOM 2344 O O . ALA A 1 283 ? 14.589 -17.196 9.166 1.00 73.81 283 ALA A O 1
ATOM 2345 N N . ASP A 1 284 ? 16.119 -15.931 8.118 1.00 73.12 284 ASP A N 1
ATOM 2346 C CA . ASP A 1 284 ? 17.258 -16.851 8.325 1.00 73.12 284 ASP A CA 1
ATOM 2347 C C . ASP A 1 284 ? 17.583 -17.080 9.808 1.00 73.12 284 ASP A C 1
ATOM 2349 O O . ASP A 1 284 ? 18.314 -17.998 10.175 1.00 73.12 284 ASP A O 1
ATOM 2353 N N . PHE A 1 285 ? 17.061 -16.213 10.679 1.00 65.25 285 PHE A N 1
ATOM 2354 C CA . PHE A 1 285 ? 17.217 -16.332 12.120 1.00 65.25 285 PHE A CA 1
ATOM 2355 C C . PHE A 1 285 ? 16.377 -17.459 12.718 1.00 65.25 285 PHE A C 1
ATOM 2357 O O . PHE A 1 285 ? 16.600 -17.811 13.871 1.00 65.25 285 PHE A O 1
ATOM 2364 N N . LEU A 1 286 ? 15.401 -17.989 11.977 1.00 59.91 286 LEU A N 1
ATOM 2365 C CA . LEU A 1 286 ? 14.628 -19.156 12.377 1.00 59.91 286 LEU A CA 1
ATOM 2366 C C . LEU A 1 286 ? 15.524 -20.398 12.243 1.00 59.91 286 LEU A C 1
ATOM 2368 O O . LEU A 1 286 ? 15.804 -20.819 11.123 1.00 59.91 286 LEU A O 1
ATOM 2372 N N . PRO A 1 287 ? 15.989 -21.011 13.347 1.00 49.97 287 PRO A N 1
ATOM 2373 C CA . PRO A 1 287 ? 16.777 -22.232 13.318 1.00 49.97 287 PRO A CA 1
ATOM 2374 C C . PRO A 1 287 ? 15.910 -23.452 13.695 1.00 49.97 287 PRO A C 1
ATOM 2376 O O . PRO A 1 287 ? 16.432 -24.411 14.264 1.00 49.97 287 PRO A O 1
ATOM 2379 N N . PHE A 1 288 ? 14.595 -23.400 13.429 1.00 47.38 288 PHE A N 1
ATOM 2380 C CA . PHE A 1 288 ? 13.601 -24.419 13.788 1.00 47.38 288 PHE A CA 1
ATOM 2381 C C . PHE A 1 288 ? 12.598 -24.624 12.651 1.00 47.38 288 PHE A C 1
ATOM 2383 O O . PHE A 1 288 ? 12.063 -23.600 12.167 1.00 47.38 288 PHE A O 1
#